Protein AF-A0AAV7PP39-F1 (afdb_monomer_lite)

Sequence (240 aa):
MQAVKRDLSQDMTVVHRELEEVGERVATLEEHENARDEEIEQLQQEIICLKDKQIKIQVHTEDRENRSRQNNIPIWGAPTVTEEEDILAYVRTYARIDLFVGTKEIQQTLGDIDIGPCALSEHATVSITLNVPLRAEGPRPWRMRTRLLIRPEVVAQITKAIAICLEFNDPADTPISLSWDTLKAVIRRELKVIAVSDNKIRHEKRAQLQVAELERIHERMWAREFGDNSVHPISGARPG

Radius of gyration: 43.62 Å; chains: 1; bounding box: 103×80×131 Å

Foldseek 3Di:
DVVVVVVVVVVVVVVVVVVVVVVVVVVVVVVVVVVVVVVVVVVVVVVVVVVVVVVVVVVVVVVVVVVVVVPDDDPPPQDPDDDDVVVVVSCVVPVQPADDDDDPVQVVQWDDWDWADDDPDSGTDIDTHGNDPPPPDDPPPDDQPCVLVVDVVLVVVLVVQLVVLCVVPDDPPDDPVVSVVSNVVSSVVSSVVVVVVVVVVVVVVVVVVVVVVVVVVVVVVCCVPPVPPDDDPPPDDDDD

Structure (mmCIF, N/CA/C/O backbone):
data_AF-A0AAV7PP39-F1
#
_entry.id   AF-A0AAV7PP39-F1
#
loop_
_atom_site.group_PDB
_atom_site.id
_atom_site.type_symbol
_atom_site.label_atom_id
_atom_site.label_alt_id
_atom_site.label_comp_id
_atom_site.label_asym_id
_atom_site.label_entity_id
_atom_site.label_seq_id
_atom_site.pdbx_PDB_ins_code
_atom_site.Cartn_x
_atom_site.Cartn_y
_atom_site.Cartn_z
_atom_site.occupancy
_atom_site.B_iso_or_equiv
_atom_site.auth_seq_id
_atom_site.auth_comp_id
_atom_site.auth_asym_id
_atom_site.auth_atom_id
_atom_site.pdbx_PDB_model_num
ATOM 1 N N . MET A 1 1 ? -71.349 -2.125 86.619 1.00 56.72 1 MET A N 1
ATOM 2 C CA . MET A 1 1 ? -70.455 -3.169 86.062 1.00 56.72 1 MET A CA 1
ATOM 3 C C . MET A 1 1 ? -70.875 -3.655 84.667 1.00 56.72 1 MET A C 1
ATOM 5 O O . MET A 1 1 ? -69.997 -3.873 83.849 1.00 56.72 1 MET A O 1
ATOM 9 N N . GLN A 1 2 ? -72.175 -3.788 84.352 1.00 61.31 2 GLN A N 1
ATOM 10 C CA . GLN A 1 2 ? -72.632 -4.202 83.008 1.00 61.31 2 GLN A CA 1
ATOM 11 C C . GLN A 1 2 ? -72.433 -3.151 81.897 1.00 61.31 2 GLN A C 1
ATOM 13 O O . GLN A 1 2 ? -72.153 -3.541 80.771 1.00 61.31 2 GLN A O 1
ATOM 18 N N . ALA A 1 3 ? -72.545 -1.851 82.197 1.00 64.62 3 ALA A N 1
ATOM 19 C CA . ALA A 1 3 ? -72.338 -0.780 81.209 1.00 64.62 3 ALA A CA 1
ATOM 20 C C . ALA A 1 3 ? -70.884 -0.736 80.700 1.00 64.62 3 ALA A C 1
ATOM 22 O O . ALA A 1 3 ? -70.651 -0.878 79.510 1.00 64.62 3 ALA A O 1
ATOM 23 N N . VAL A 1 4 ? -69.917 -0.733 81.624 1.00 70.06 4 VAL A N 1
ATOM 24 C CA . VAL A 1 4 ? -68.470 -0.772 81.326 1.00 70.06 4 VAL A CA 1
ATOM 25 C C . VAL A 1 4 ? -68.080 -1.976 80.457 1.00 70.06 4 VAL A C 1
ATOM 27 O O . VAL A 1 4 ? -67.192 -1.887 79.622 1.00 70.06 4 VAL A O 1
ATOM 30 N N . LYS A 1 5 ? -68.759 -3.117 80.632 1.00 70.81 5 LYS A N 1
ATOM 31 C CA . LYS A 1 5 ? -68.494 -4.337 79.858 1.00 70.81 5 LYS A CA 1
ATOM 32 C C . LYS A 1 5 ? -69.030 -4.259 78.422 1.00 70.81 5 LYS A C 1
ATOM 34 O O . LYS A 1 5 ? -68.482 -4.920 77.548 1.00 70.81 5 LYS A O 1
ATOM 39 N N . ARG A 1 6 ? -70.100 -3.487 78.191 1.00 73.81 6 ARG A N 1
ATOM 40 C CA . ARG A 1 6 ? -70.614 -3.210 76.841 1.00 73.81 6 ARG A CA 1
ATOM 41 C C . ARG A 1 6 ? -69.734 -2.198 76.124 1.00 73.81 6 ARG A C 1
ATOM 43 O O . ARG A 1 6 ? -69.376 -2.481 74.991 1.00 73.81 6 ARG A O 1
ATOM 50 N N . ASP A 1 7 ? -69.322 -1.130 76.805 1.00 78.12 7 ASP A N 1
ATOM 51 C CA . ASP A 1 7 ? -68.405 -0.131 76.239 1.00 78.12 7 ASP A CA 1
ATOM 52 C C . ASP A 1 7 ? -67.083 -0.783 75.817 1.00 78.12 7 ASP A C 1
ATOM 54 O O . ASP A 1 7 ? -66.702 -0.681 74.658 1.00 78.12 7 ASP A O 1
ATOM 58 N N . LEU A 1 8 ? -66.469 -1.606 76.682 1.00 80.38 8 LEU A N 1
ATOM 59 C CA . LEU A 1 8 ? -65.259 -2.355 76.310 1.00 80.38 8 LEU A CA 1
ATOM 60 C C . LEU A 1 8 ? -65.469 -3.280 75.103 1.00 80.38 8 LEU A C 1
ATOM 62 O O . LEU A 1 8 ? -64.568 -3.450 74.290 1.00 80.38 8 LEU A O 1
ATOM 66 N N . SER A 1 9 ? -66.634 -3.925 75.000 1.00 83.81 9 SER A N 1
ATOM 67 C CA . SER A 1 9 ? -66.929 -4.815 73.874 1.00 83.81 9 SER A CA 1
ATOM 68 C C . SER A 1 9 ? -67.105 -4.033 72.575 1.00 83.81 9 SER A C 1
ATOM 70 O O . SER A 1 9 ? -66.754 -4.542 71.515 1.00 83.81 9 SER A O 1
ATOM 72 N N . GLN A 1 10 ? -67.658 -2.825 72.656 1.00 84.62 10 GLN A N 1
ATOM 73 C CA . GLN A 1 10 ? -67.881 -1.947 71.519 1.00 84.62 10 GLN A CA 1
ATOM 74 C C . GLN A 1 10 ? -66.550 -1.349 71.043 1.00 84.62 10 GLN A C 1
ATOM 76 O O . GLN A 1 10 ? -66.230 -1.440 69.858 1.00 84.62 10 GLN A O 1
ATOM 81 N N . ASP A 1 11 ? -65.714 -0.885 71.971 1.00 86.31 11 ASP A N 1
ATOM 82 C CA . ASP A 1 11 ? -64.357 -0.413 71.687 1.00 86.31 11 ASP A CA 1
ATOM 83 C C . ASP A 1 11 ? -63.502 -1.521 71.058 1.00 86.31 11 ASP A C 1
ATOM 85 O O . ASP A 1 11 ? -62.819 -1.298 70.062 1.00 86.31 11 ASP A O 1
ATOM 89 N N . MET A 1 12 ? -63.604 -2.757 71.558 1.00 86.06 12 MET A N 1
ATOM 90 C CA . MET A 1 12 ? -62.855 -3.893 71.014 1.00 86.06 12 MET A CA 1
ATOM 91 C C . MET A 1 12 ? -63.287 -4.255 69.583 1.00 86.06 12 MET A C 1
ATOM 93 O O . MET A 1 12 ? -62.445 -4.629 68.770 1.00 86.06 12 MET A O 1
ATOM 97 N N . THR A 1 13 ? -64.569 -4.090 69.229 1.00 86.94 13 THR A N 1
ATOM 98 C CA . THR A 1 13 ? -65.025 -4.257 67.834 1.00 86.94 13 THR A CA 1
ATOM 99 C C . THR A 1 13 ? -64.547 -3.141 66.909 1.00 86.94 13 THR A C 1
ATOM 101 O O . THR A 1 13 ? -64.232 -3.406 65.750 1.00 86.94 13 THR A O 1
ATOM 104 N N . VAL A 1 14 ? -64.453 -1.906 67.411 1.00 89.88 14 VAL A N 1
ATOM 105 C CA . VAL A 1 14 ? -63.919 -0.772 66.645 1.00 89.88 14 VAL A CA 1
ATOM 106 C C . VAL A 1 14 ? -62.437 -0.985 66.359 1.00 89.88 14 VAL A C 1
ATOM 108 O O . VAL A 1 14 ? -62.035 -0.891 65.202 1.00 89.88 14 VAL A O 1
ATOM 111 N N . VAL A 1 15 ? -61.664 -1.372 67.378 1.00 88.94 15 VAL A N 1
ATOM 112 C CA . VAL A 1 15 ? -60.235 -1.681 67.240 1.00 88.94 15 VAL A CA 1
ATOM 113 C C . VAL A 1 15 ? -60.010 -2.822 66.252 1.00 88.94 15 VAL A C 1
ATOM 115 O O . VAL A 1 15 ? -59.120 -2.721 65.419 1.00 88.94 15 VAL A O 1
ATOM 118 N N . HIS A 1 16 ? -60.819 -3.886 66.290 1.00 88.88 16 HIS A N 1
ATOM 119 C CA . HIS A 1 16 ? -60.687 -4.991 65.335 1.00 88.88 16 HIS A CA 1
ATOM 120 C C . HIS A 1 16 ? -60.889 -4.553 63.884 1.00 88.88 16 HIS A C 1
ATOM 122 O O . HIS A 1 16 ? -60.103 -4.936 63.025 1.00 88.88 16 HIS A O 1
ATOM 128 N N . ARG A 1 17 ? -61.906 -3.726 63.627 1.00 90.31 17 ARG A N 1
ATOM 129 C CA . ARG A 1 17 ? -62.181 -3.191 62.291 1.00 90.31 17 ARG A CA 1
ATOM 130 C C . ARG A 1 17 ? -61.057 -2.275 61.803 1.00 90.31 17 ARG A C 1
ATOM 132 O O . ARG A 1 17 ? -60.660 -2.364 60.650 1.00 90.31 17 ARG A O 1
ATOM 139 N N . GLU A 1 18 ? -60.535 -1.413 62.674 1.00 92.81 18 GLU A N 1
ATOM 140 C CA . GLU A 1 18 ? -59.384 -0.565 62.339 1.00 92.81 18 GLU A CA 1
ATOM 141 C C . GLU A 1 18 ? -58.125 -1.400 62.075 1.00 92.81 18 GLU A C 1
ATOM 143 O O . GLU A 1 18 ? -57.359 -1.082 61.171 1.00 92.81 18 GLU A O 1
ATOM 148 N N . LEU A 1 19 ? -57.924 -2.497 62.814 1.00 92.69 19 LEU A N 1
ATOM 149 C CA . LEU A 1 19 ? -56.814 -3.422 62.579 1.00 92.69 19 LEU A CA 1
ATOM 150 C C . LEU A 1 19 ? -56.921 -4.114 61.215 1.00 92.69 19 LEU A C 1
ATOM 152 O O . LEU A 1 19 ? -55.907 -4.312 60.553 1.00 92.69 19 LEU A O 1
ATOM 156 N N . GLU A 1 20 ? -58.136 -4.483 60.811 1.00 92.06 20 GLU A N 1
ATOM 157 C CA . GLU A 1 20 ? -58.423 -5.119 59.523 1.00 92.06 20 GLU A CA 1
ATOM 158 C C . GLU A 1 20 ? -58.176 -4.144 58.361 1.00 92.06 20 GLU A C 1
ATOM 160 O O . GLU A 1 20 ? -57.452 -4.475 57.426 1.00 92.06 20 GLU A O 1
ATOM 165 N N . GLU A 1 21 ? -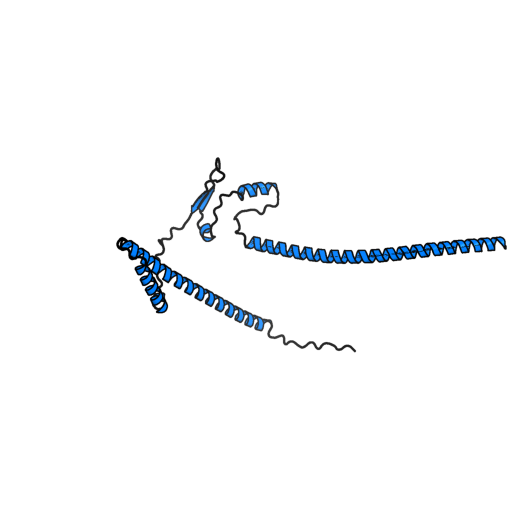58.641 -2.896 58.482 1.00 94.19 21 GLU A N 1
ATOM 166 C CA . GLU A 1 21 ? -58.389 -1.833 57.498 1.00 94.19 21 GLU A CA 1
ATOM 167 C C . GLU A 1 21 ? -56.894 -1.481 57.389 1.00 94.19 21 GLU A C 1
ATOM 169 O O . GLU A 1 21 ? -56.359 -1.276 56.296 1.00 94.19 21 GLU A O 1
ATOM 174 N N . VAL A 1 22 ? -56.182 -1.432 58.520 1.00 94.06 22 VAL A N 1
ATOM 175 C CA . VAL A 1 22 ? -54.723 -1.257 58.527 1.00 94.06 22 VAL A CA 1
ATOM 176 C C . VAL A 1 22 ? -54.033 -2.462 57.883 1.00 94.06 22 VAL A C 1
ATOM 178 O O . VAL A 1 22 ? -53.088 -2.263 57.124 1.00 94.06 22 VAL A O 1
ATOM 181 N N . GLY A 1 23 ? -54.517 -3.682 58.123 1.00 92.56 23 GLY A N 1
ATOM 182 C CA . GLY A 1 23 ? -53.998 -4.904 57.509 1.00 92.56 23 GLY A CA 1
ATOM 183 C C . GLY A 1 23 ? -54.122 -4.902 55.985 1.00 92.56 23 GLY A C 1
ATOM 184 O O . GLY A 1 23 ? -53.142 -5.171 55.294 1.00 92.56 23 GLY A O 1
ATOM 185 N N . GLU A 1 24 ? -55.283 -4.519 55.450 1.00 93.75 24 GLU A N 1
ATOM 186 C CA . GLU A 1 24 ? -55.494 -4.392 54.002 1.00 93.75 24 GLU A CA 1
ATOM 187 C C . GLU A 1 24 ? -54.582 -3.323 53.384 1.00 93.75 24 GLU A C 1
ATOM 189 O O . GLU A 1 24 ? -53.955 -3.549 52.349 1.00 93.75 24 GLU A O 1
ATOM 194 N N . ARG A 1 25 ? -54.435 -2.169 54.046 1.00 93.75 25 ARG A N 1
ATOM 195 C CA . ARG A 1 25 ? -53.526 -1.108 53.586 1.00 93.75 25 ARG A CA 1
ATOM 196 C C . ARG A 1 25 ? -52.071 -1.564 53.575 1.00 93.75 25 ARG A C 1
ATOM 198 O O . ARG A 1 25 ? -51.364 -1.255 52.621 1.00 93.75 25 ARG A O 1
ATOM 205 N N . VAL A 1 26 ? -51.628 -2.291 54.600 1.00 94.94 26 VAL A N 1
ATOM 206 C CA . VAL A 1 26 ? -50.271 -2.854 54.651 1.00 94.94 26 VAL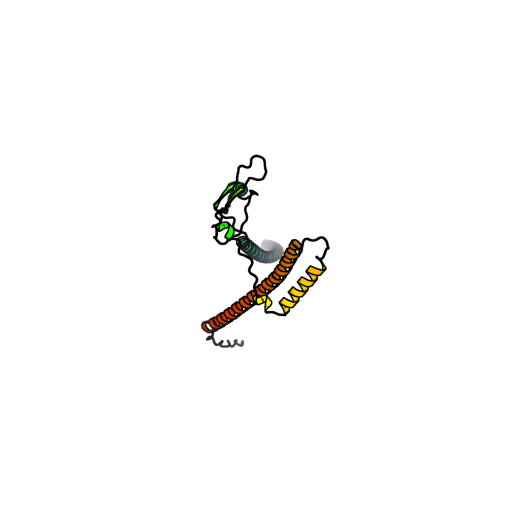 A CA 1
ATOM 207 C C . VAL A 1 26 ? -50.060 -3.841 53.504 1.00 94.94 26 VAL A C 1
ATOM 209 O O . VAL A 1 26 ? -49.079 -3.692 52.786 1.00 94.94 26 VAL A O 1
ATOM 212 N N . ALA A 1 27 ? -51.011 -4.741 53.239 1.00 93.00 27 ALA A N 1
ATOM 213 C CA . ALA A 1 27 ? -50.907 -5.690 52.128 1.00 93.00 27 ALA A CA 1
ATOM 214 C C . ALA A 1 27 ? -50.756 -4.987 50.763 1.00 93.00 27 ALA A C 1
ATOM 216 O O . ALA A 1 27 ? -49.883 -5.337 49.973 1.00 93.00 27 ALA A O 1
ATOM 217 N N . THR A 1 28 ? -51.541 -3.934 50.503 1.00 94.56 28 THR A N 1
ATOM 218 C CA . THR A 1 28 ? -51.405 -3.160 49.251 1.00 94.56 28 THR A CA 1
ATOM 219 C C . THR A 1 28 ? -50.074 -2.409 49.143 1.00 94.56 28 THR A C 1
ATOM 221 O O . THR A 1 28 ? -49.554 -2.223 48.043 1.00 94.56 28 THR A O 1
ATOM 224 N N . LEU A 1 29 ? -49.513 -1.962 50.273 1.00 92.62 29 LEU A N 1
ATOM 225 C CA . LEU A 1 29 ? -48.215 -1.291 50.305 1.00 92.62 29 LEU A CA 1
ATOM 226 C C . LEU A 1 29 ? -47.072 -2.280 50.062 1.00 92.62 29 LEU A C 1
ATOM 228 O O . LEU A 1 29 ? -46.162 -1.944 49.312 1.00 92.62 29 LEU A O 1
ATOM 232 N N . GLU A 1 30 ? -47.152 -3.486 50.624 1.00 94.31 30 GLU A N 1
ATOM 233 C CA . GLU A 1 30 ? -46.181 -4.564 50.398 1.00 94.31 30 GLU A CA 1
ATOM 234 C C . GLU A 1 30 ? -46.158 -5.007 48.925 1.00 94.31 30 GLU A C 1
ATOM 236 O O . GLU A 1 30 ? -45.087 -5.189 48.348 1.00 94.31 30 GLU A O 1
ATOM 241 N N . GLU A 1 31 ? -47.319 -5.113 48.269 1.00 94.25 31 GLU A N 1
ATOM 242 C CA . GLU A 1 31 ? -47.388 -5.391 46.825 1.00 94.25 31 GLU A CA 1
ATOM 243 C C . GLU A 1 31 ? -46.731 -4.280 45.991 1.00 94.25 31 GLU A C 1
ATOM 245 O O . GLU A 1 31 ? -45.995 -4.558 45.042 1.00 94.25 31 GLU A O 1
ATOM 250 N N . HIS A 1 32 ? -46.961 -3.015 46.355 1.00 95.12 32 HIS A N 1
ATOM 251 C CA . HIS A 1 32 ? -46.346 -1.882 45.670 1.00 95.12 32 HIS A CA 1
ATOM 252 C C . HIS A 1 32 ? -44.831 -1.802 45.934 1.00 95.12 32 HIS A C 1
ATOM 254 O O . HIS A 1 32 ? -44.085 -1.361 45.059 1.00 95.12 32 HIS A O 1
ATOM 260 N N . GLU A 1 33 ? -44.360 -2.185 47.119 1.00 95.50 33 GLU A N 1
ATOM 261 C CA . GLU A 1 33 ? -42.932 -2.245 47.445 1.00 95.50 33 GLU A CA 1
ATOM 262 C C . GLU A 1 33 ? -42.235 -3.323 46.608 1.00 95.50 33 GLU A C 1
ATOM 264 O O . GLU A 1 33 ? -41.294 -3.004 45.884 1.00 95.50 33 GLU A O 1
ATOM 269 N N . ASN A 1 34 ? -42.796 -4.536 46.558 1.00 94.38 34 ASN A N 1
ATOM 270 C CA . ASN A 1 34 ? -42.278 -5.624 45.724 1.00 94.38 34 ASN A CA 1
ATOM 271 C C . ASN A 1 34 ? -42.213 -5.244 44.234 1.00 94.38 34 ASN A C 1
ATOM 273 O O . ASN A 1 34 ? -41.204 -5.484 43.575 1.00 94.38 34 ASN A O 1
ATOM 277 N N . ALA A 1 35 ? -43.254 -4.596 43.698 1.00 94.94 35 ALA A N 1
ATOM 278 C CA . ALA A 1 35 ? -43.257 -4.153 42.303 1.00 94.94 35 ALA A CA 1
ATOM 279 C C . ALA A 1 35 ? -42.163 -3.107 42.011 1.00 94.94 35 ALA A C 1
ATOM 281 O O . ALA A 1 35 ? -41.581 -3.095 40.925 1.00 94.94 35 ALA A O 1
ATOM 282 N N . ARG A 1 36 ? -41.865 -2.225 42.976 1.00 95.25 36 ARG A N 1
ATOM 283 C CA . ARG A 1 36 ? -40.772 -1.250 42.847 1.00 95.25 36 ARG A CA 1
ATOM 284 C C . ARG A 1 36 ? -39.405 -1.909 42.934 1.00 95.25 36 ARG A C 1
ATOM 286 O O . ARG A 1 36 ? -38.510 -1.491 42.205 1.00 95.25 36 ARG A O 1
ATOM 293 N N . ASP A 1 37 ? -39.245 -2.915 43.784 1.00 95.69 37 ASP A N 1
ATOM 294 C CA . ASP A 1 37 ? -37.993 -3.662 43.896 1.00 95.69 37 ASP A CA 1
ATOM 295 C C . ASP A 1 37 ? -37.677 -4.414 42.594 1.00 95.69 37 ASP A C 1
ATOM 297 O O . ASP A 1 37 ? -36.551 -4.334 42.099 1.00 95.69 37 ASP A O 1
ATOM 301 N N . GLU A 1 38 ? -38.682 -5.025 41.957 1.00 96.12 38 GLU A N 1
ATOM 302 C CA . GLU A 1 38 ? -38.533 -5.640 40.630 1.00 96.12 38 GLU A CA 1
ATOM 303 C C . GLU A 1 38 ? -38.119 -4.618 39.552 1.00 96.12 38 GLU A C 1
ATOM 305 O O . GLU A 1 38 ? -37.248 -4.895 38.721 1.00 96.12 38 GLU A O 1
ATOM 310 N N . GLU A 1 39 ? -38.703 -3.415 39.565 1.00 97.06 39 GLU A N 1
ATOM 311 C CA . GLU A 1 39 ? -38.345 -2.338 38.632 1.00 97.06 39 GLU A CA 1
ATOM 312 C C . GLU A 1 39 ? -36.907 -1.838 38.866 1.00 97.06 39 GLU A C 1
ATOM 314 O O . GLU A 1 39 ? -36.148 -1.615 37.916 1.00 97.06 39 GLU A O 1
ATOM 319 N N . ILE A 1 40 ? -36.493 -1.716 40.131 1.00 96.25 40 ILE A N 1
ATOM 320 C CA . ILE A 1 40 ? -35.125 -1.342 40.506 1.00 96.25 40 ILE A CA 1
ATOM 321 C C . ILE A 1 40 ? -34.125 -2.389 40.003 1.00 96.25 40 ILE A C 1
ATOM 323 O O . ILE A 1 40 ? -33.090 -2.011 39.444 1.00 96.25 40 ILE A O 1
ATOM 327 N N . GLU A 1 41 ? -34.415 -3.683 40.148 1.00 95.94 41 GLU A N 1
ATOM 328 C CA . GLU A 1 41 ? -33.542 -4.752 39.649 1.00 95.94 41 GLU A CA 1
ATOM 329 C C . GLU A 1 41 ? -33.382 -4.706 38.123 1.00 95.94 41 GLU A C 1
ATOM 331 O O . GLU A 1 41 ? -32.262 -4.821 37.610 1.00 95.94 41 GLU A O 1
ATOM 336 N N . GLN A 1 42 ? -34.468 -4.469 37.382 1.00 96.44 42 GLN A N 1
ATOM 337 C CA . GLN A 1 42 ? -34.417 -4.332 35.921 1.00 96.44 42 GLN A CA 1
ATOM 338 C C . GLN A 1 42 ? -33.549 -3.142 35.491 1.00 96.44 42 GLN A C 1
ATOM 340 O O . GLN A 1 42 ? -32.669 -3.285 34.635 1.00 96.44 42 GLN A O 1
ATOM 345 N N . LEU A 1 43 ? -33.731 -1.982 36.128 1.00 96.12 43 LEU A N 1
ATOM 346 C CA . LEU A 1 43 ? -32.931 -0.787 35.849 1.00 96.12 43 LEU A CA 1
ATOM 347 C C . LEU A 1 43 ? -31.446 -1.001 36.175 1.00 96.12 43 LEU A C 1
ATOM 349 O O . LEU A 1 43 ? -30.570 -0.551 35.432 1.00 96.12 43 LEU A O 1
ATOM 353 N N . GLN A 1 44 ? -31.133 -1.721 37.254 1.00 95.81 44 GLN A N 1
ATOM 354 C CA . GLN A 1 44 ? -29.752 -2.059 37.601 1.00 95.81 44 GLN A CA 1
ATOM 355 C C . GLN A 1 44 ? -29.090 -2.941 36.534 1.00 95.81 44 GLN A C 1
ATOM 357 O O . GLN A 1 44 ? -27.943 -2.683 36.152 1.00 95.81 44 GLN A O 1
ATOM 362 N N . GLN A 1 45 ? -29.805 -3.939 36.008 1.00 96.00 45 GLN A N 1
ATOM 363 C CA . GLN A 1 45 ? -29.304 -4.784 34.921 1.00 96.00 45 GLN A CA 1
ATOM 364 C C . GLN A 1 45 ? -29.049 -3.978 33.640 1.00 96.00 45 GLN A C 1
ATOM 366 O O . GLN A 1 45 ? -28.020 -4.164 32.978 1.00 96.00 45 GLN A O 1
ATOM 371 N N . GLU A 1 46 ? -29.935 -3.039 33.306 1.00 97.31 46 GLU A N 1
ATOM 372 C CA . GLU A 1 46 ? -29.761 -2.175 32.139 1.00 97.31 46 GLU A CA 1
ATOM 373 C C . GLU A 1 46 ? -28.540 -1.254 32.284 1.00 97.31 46 GLU A C 1
ATOM 375 O O . GLU A 1 46 ? -27.727 -1.151 31.360 1.00 97.31 46 GLU A O 1
ATOM 380 N N . ILE A 1 47 ? -28.340 -0.656 33.464 1.00 97.00 47 ILE A N 1
ATOM 381 C CA . ILE A 1 47 ? -27.163 0.174 33.763 1.00 97.00 47 ILE A CA 1
ATOM 382 C C . ILE A 1 47 ? -25.865 -0.620 33.579 1.00 97.00 47 ILE A C 1
ATOM 384 O O . ILE A 1 47 ? -24.903 -0.094 33.013 1.00 97.00 47 ILE A O 1
ATOM 388 N N . ILE A 1 48 ? -25.816 -1.877 34.030 1.00 96.94 48 ILE A N 1
ATOM 389 C CA . ILE A 1 48 ? -24.638 -2.742 33.853 1.00 96.94 48 ILE A CA 1
ATOM 390 C C . ILE A 1 48 ? -24.373 -2.977 32.359 1.00 96.94 48 ILE A C 1
ATOM 392 O O . ILE A 1 48 ? -23.256 -2.763 31.885 1.00 96.94 48 ILE A O 1
ATOM 396 N N . CYS A 1 49 ? -25.409 -3.324 31.591 1.00 95.81 49 CYS A N 1
ATOM 397 C CA . CYS A 1 49 ? -25.301 -3.537 30.147 1.00 95.81 49 CYS A CA 1
ATOM 398 C C . CYS A 1 49 ? -24.826 -2.276 29.398 1.00 95.81 49 CYS A C 1
ATOM 400 O O . CYS A 1 49 ? -24.003 -2.354 28.478 1.00 95.81 49 CYS A O 1
ATOM 402 N N . LEU A 1 50 ? -25.315 -1.098 29.791 1.00 96.12 50 LEU A N 1
ATOM 403 C CA . LEU A 1 50 ? -24.905 0.179 29.206 1.00 96.12 50 LEU A CA 1
ATOM 404 C C . LEU A 1 50 ? -23.450 0.528 29.540 1.00 96.12 50 LEU A C 1
ATOM 406 O O . LEU A 1 50 ? -22.718 0.960 28.647 1.00 96.12 50 LEU A O 1
ATOM 410 N N . LYS A 1 51 ? -22.998 0.277 30.774 1.00 97.06 51 LYS A N 1
ATOM 411 C CA . LYS A 1 51 ? -21.593 0.468 31.170 1.00 97.06 51 LYS A CA 1
ATOM 412 C C . LYS A 1 51 ? -20.646 -0.409 30.353 1.00 97.06 51 LYS A C 1
ATOM 414 O O . LYS A 1 51 ? -19.638 0.087 29.853 1.00 97.06 51 LYS A O 1
ATOM 419 N N . ASP A 1 52 ? -21.000 -1.670 30.125 1.00 96.50 52 ASP A N 1
ATOM 420 C CA . ASP A 1 52 ? -20.200 -2.572 29.289 1.00 96.50 52 ASP A CA 1
ATOM 421 C C . ASP A 1 52 ? -20.102 -2.091 27.836 1.00 96.50 52 ASP A C 1
ATOM 423 O O . ASP A 1 52 ? -19.038 -2.155 27.211 1.00 96.50 52 ASP A O 1
ATOM 427 N N . LYS A 1 53 ? -21.206 -1.579 27.276 1.00 96.31 53 LYS A N 1
ATOM 428 C CA . LYS A 1 53 ? -21.205 -0.975 25.934 1.00 96.31 53 LYS A CA 1
ATOM 429 C C . LYS A 1 53 ? -20.314 0.265 25.883 1.00 96.31 53 LYS A C 1
ATOM 431 O O . LYS A 1 53 ? -19.556 0.413 24.925 1.00 96.31 53 LYS A O 1
ATOM 436 N N . GLN A 1 54 ? -20.367 1.116 26.905 1.00 95.69 54 GLN A N 1
ATOM 437 C CA . GLN A 1 54 ? -19.528 2.308 26.999 1.00 95.69 54 GLN A CA 1
ATOM 438 C C . GLN A 1 54 ? -18.039 1.944 27.010 1.00 95.69 54 GLN A C 1
ATOM 440 O O . GLN A 1 54 ? -17.277 2.497 26.219 1.00 95.69 54 GLN A O 1
ATOM 445 N N . ILE A 1 55 ? -17.637 0.964 27.825 1.00 95.50 55 ILE A N 1
ATOM 446 C CA . ILE A 1 55 ? -16.245 0.493 27.889 1.00 95.50 55 ILE A CA 1
ATOM 447 C C . ILE A 1 55 ? -15.784 -0.021 26.520 1.00 95.50 55 ILE A C 1
ATOM 449 O O . ILE A 1 55 ? -14.710 0.347 26.047 1.00 95.50 55 ILE A O 1
ATOM 453 N N . LYS A 1 56 ? -16.608 -0.827 25.837 1.00 93.69 56 LYS A N 1
ATOM 454 C CA . LYS A 1 56 ? -16.281 -1.342 24.494 1.00 93.69 56 LYS A CA 1
ATOM 455 C C . LYS A 1 56 ? -16.074 -0.223 23.478 1.00 93.69 56 LYS A C 1
ATOM 457 O O . LYS A 1 56 ? -15.129 -0.284 22.693 1.00 93.69 56 LYS A O 1
ATOM 462 N N . ILE A 1 57 ? -16.947 0.784 23.487 1.00 93.44 57 ILE A N 1
ATOM 463 C CA . ILE A 1 57 ? -16.818 1.950 22.606 1.00 93.44 57 ILE A CA 1
ATOM 464 C C . ILE A 1 57 ? -15.521 2.695 22.918 1.00 93.44 57 ILE A C 1
ATOM 466 O O . ILE A 1 57 ? -14.779 3.010 21.993 1.00 93.44 57 ILE A O 1
ATOM 470 N N . GLN A 1 58 ? -15.218 2.906 24.198 1.00 93.19 58 GLN A N 1
ATOM 471 C CA . GLN A 1 58 ? -14.046 3.656 24.638 1.00 93.19 58 GLN A CA 1
ATOM 472 C C . GLN A 1 58 ? -12.730 2.984 24.221 1.00 93.19 58 GLN A C 1
ATOM 474 O O . GLN A 1 58 ? -11.860 3.631 23.636 1.00 93.19 58 GLN A O 1
ATOM 479 N N . VAL A 1 59 ? -12.625 1.665 24.406 1.00 92.56 59 VAL A N 1
ATOM 480 C CA . VAL A 1 59 ? -11.478 0.877 23.923 1.00 92.56 59 VAL A CA 1
ATOM 481 C C . VAL A 1 59 ? -11.360 0.966 22.401 1.00 92.56 59 VAL A C 1
ATOM 483 O O . VAL A 1 59 ? -10.268 1.145 21.865 1.00 92.56 59 VAL A O 1
ATOM 486 N N . HIS A 1 60 ? -12.483 0.879 21.681 1.00 90.31 60 HIS A N 1
ATOM 487 C CA . HIS A 1 60 ? -12.470 0.971 20.225 1.00 90.31 60 HIS A CA 1
ATOM 488 C C . HIS A 1 60 ? -12.037 2.359 19.727 1.00 90.31 60 HIS A C 1
ATOM 490 O O . HIS A 1 60 ? -11.322 2.454 18.728 1.00 90.31 60 HIS A O 1
ATOM 496 N N . THR A 1 61 ? -12.443 3.435 20.407 1.00 82.56 61 THR A N 1
ATOM 497 C CA . THR A 1 61 ? -12.017 4.798 20.068 1.00 82.56 61 THR A CA 1
ATOM 498 C C . THR A 1 61 ? -10.533 5.013 20.327 1.00 82.56 61 THR A C 1
ATOM 500 O O . THR A 1 61 ? -9.851 5.541 19.453 1.00 82.56 61 THR A O 1
ATOM 503 N N . GLU A 1 62 ? -10.016 4.536 21.459 1.00 83.12 62 GLU A N 1
ATOM 504 C CA . GLU A 1 62 ? -8.603 4.674 21.821 1.00 83.12 62 GLU A CA 1
ATOM 505 C C . GLU A 1 62 ? -7.698 3.896 20.857 1.00 83.12 62 GLU A C 1
ATOM 507 O O . GLU A 1 62 ? -6.685 4.403 20.378 1.00 83.12 62 GLU A O 1
ATOM 512 N N . ASP A 1 63 ? -8.105 2.686 20.474 1.00 84.62 63 ASP A N 1
ATOM 513 C CA . ASP A 1 63 ? -7.384 1.888 19.487 1.00 84.62 63 ASP A CA 1
ATOM 514 C C . ASP A 1 63 ? -7.418 2.521 18.080 1.00 84.62 63 ASP A C 1
ATOM 516 O O . ASP A 1 63 ? -6.411 2.532 17.365 1.00 84.62 63 ASP A O 1
ATOM 5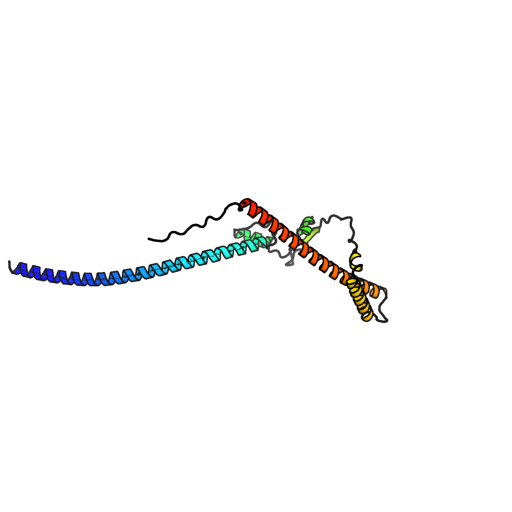20 N N . ARG A 1 64 ? -8.545 3.124 17.667 1.00 69.50 64 ARG A N 1
ATOM 521 C CA . ARG A 1 64 ? -8.604 3.905 16.415 1.00 69.50 64 ARG A CA 1
ATOM 522 C C . ARG A 1 64 ? -7.704 5.132 16.469 1.00 69.50 64 ARG A C 1
ATOM 524 O O . ARG A 1 64 ? -7.047 5.436 15.473 1.00 69.50 64 ARG A O 1
ATOM 531 N N . GLU A 1 65 ? -7.657 5.821 17.601 1.00 72.62 65 GLU A N 1
ATOM 532 C CA . GLU A 1 65 ? -6.805 6.989 17.791 1.00 72.62 65 GLU A CA 1
ATOM 533 C C . GLU A 1 65 ? -5.321 6.606 17.769 1.00 72.62 65 GLU A C 1
ATOM 535 O O . GLU A 1 65 ? -4.539 7.239 17.065 1.00 72.62 65 GLU A O 1
ATOM 540 N N . ASN A 1 66 ? -4.935 5.513 18.429 1.00 73.06 66 ASN A N 1
ATOM 541 C CA . ASN A 1 66 ? -3.569 4.991 18.402 1.00 73.06 66 ASN A CA 1
ATOM 542 C C . ASN A 1 66 ? -3.137 4.582 16.989 1.00 73.06 66 ASN A C 1
ATOM 544 O O . ASN A 1 66 ? -2.040 4.936 16.551 1.00 73.06 66 ASN A O 1
ATOM 548 N N . ARG A 1 67 ? -4.014 3.912 16.231 1.00 70.69 67 ARG A N 1
ATOM 549 C CA . ARG A 1 67 ? -3.763 3.594 14.816 1.00 70.69 67 ARG A CA 1
ATOM 550 C C . ARG A 1 67 ? -3.659 4.851 13.951 1.00 70.69 67 ARG A C 1
ATOM 552 O O . ARG A 1 67 ? -2.822 4.897 13.054 1.00 70.69 67 ARG A O 1
ATOM 559 N N . SER A 1 68 ? -4.453 5.882 14.241 1.00 66.38 68 SER A N 1
ATOM 560 C CA . SER A 1 68 ? -4.358 7.194 13.589 1.00 66.38 68 SER A CA 1
ATOM 561 C C . SER A 1 68 ? -3.024 7.886 13.898 1.00 66.38 68 SER A C 1
ATOM 563 O O . SER A 1 68 ? -2.329 8.311 12.982 1.00 66.38 68 SER A O 1
ATOM 565 N N . ARG A 1 69 ? -2.590 7.905 15.166 1.00 67.31 69 ARG A N 1
ATOM 566 C CA . ARG A 1 69 ? -1.295 8.462 15.600 1.00 67.31 69 ARG A CA 1
ATOM 567 C C . ARG A 1 69 ? -0.104 7.756 14.943 1.00 67.31 69 ARG A C 1
ATOM 569 O O . ARG A 1 69 ? 0.873 8.415 14.609 1.00 67.31 69 ARG A O 1
ATOM 576 N N . GLN A 1 70 ? -0.186 6.439 14.740 1.00 60.34 70 GLN A N 1
ATOM 577 C CA . GLN A 1 70 ? 0.866 5.655 14.079 1.00 60.34 70 GLN A CA 1
ATOM 578 C C . GLN A 1 70 ? 0.881 5.813 12.551 1.00 60.34 70 GLN A C 1
ATOM 580 O O . GLN A 1 70 ? 1.952 5.748 11.948 1.00 60.34 70 GLN A O 1
ATOM 585 N N . ASN A 1 71 ? -0.283 6.017 11.925 1.00 52.56 71 ASN A N 1
ATOM 586 C CA . ASN A 1 71 ? -0.404 6.171 10.471 1.00 52.56 71 ASN A CA 1
ATOM 587 C C . ASN A 1 71 ? -0.303 7.625 9.989 1.00 52.56 71 ASN A C 1
ATOM 589 O O . ASN A 1 71 ? -0.043 7.848 8.806 1.00 52.56 71 ASN A O 1
ATOM 593 N N . ASN A 1 72 ? -0.495 8.612 10.865 1.00 53.78 72 ASN A N 1
ATOM 594 C CA . ASN A 1 72 ? -0.288 10.011 10.522 1.00 53.78 72 ASN A CA 1
ATOM 595 C C . ASN A 1 72 ? 1.206 10.294 10.360 1.00 53.78 72 ASN A C 1
ATOM 597 O O . ASN A 1 72 ? 2.026 9.960 11.215 1.00 53.78 72 ASN A O 1
ATOM 601 N N . ILE A 1 73 ? 1.558 10.946 9.252 1.00 53.75 73 ILE A N 1
ATOM 602 C CA . ILE A 1 73 ? 2.898 11.492 9.046 1.00 53.75 73 ILE A CA 1
ATOM 603 C C . ILE A 1 73 ? 3.095 12.561 10.130 1.00 53.75 73 ILE A C 1
ATOM 605 O O . ILE A 1 73 ? 2.338 13.533 10.141 1.00 53.75 73 ILE A O 1
ATOM 609 N N . PRO A 1 74 ? 4.058 12.408 11.055 1.00 51.66 74 PRO A N 1
ATOM 610 C CA . PRO A 1 74 ? 4.286 13.415 12.077 1.00 51.66 74 PRO A CA 1
ATOM 611 C C . PRO A 1 74 ? 4.712 14.718 11.395 1.00 51.66 74 PRO A C 1
ATOM 613 O O . PRO A 1 74 ? 5.765 14.774 10.755 1.00 51.66 74 PRO A O 1
ATOM 616 N N . ILE A 1 75 ? 3.889 15.761 11.520 1.00 52.22 75 ILE A N 1
ATOM 617 C CA . ILE A 1 75 ? 4.284 17.125 11.167 1.00 52.22 75 ILE A CA 1
ATOM 618 C C . ILE A 1 75 ? 5.300 17.549 12.227 1.00 52.22 75 ILE A C 1
ATOM 620 O O . ILE A 1 75 ? 4.970 17.706 13.403 1.00 52.22 75 ILE A O 1
ATOM 624 N N . TRP A 1 76 ? 6.567 17.630 11.829 1.00 42.59 76 TRP A N 1
ATOM 625 C CA . TRP A 1 76 ? 7.668 17.921 12.740 1.00 42.59 76 TRP A CA 1
ATOM 626 C C . TRP A 1 76 ? 7.467 19.286 13.418 1.00 42.59 76 TRP A C 1
ATOM 628 O O . TRP A 1 76 ? 7.218 20.285 12.748 1.00 42.59 76 TRP A O 1
ATOM 638 N N . GLY A 1 77 ? 7.571 19.314 14.751 1.00 49.59 77 GLY A N 1
ATOM 639 C CA . GLY A 1 77 ? 7.540 20.542 15.551 1.00 49.59 77 GLY A CA 1
ATOM 640 C C . GLY A 1 77 ? 6.159 21.045 15.982 1.00 49.59 77 GLY A C 1
ATOM 641 O O . GLY A 1 77 ? 6.105 22.091 16.614 1.00 49.59 77 GLY A O 1
ATOM 642 N N . ALA A 1 78 ? 5.064 20.337 15.681 1.00 47.84 78 ALA A N 1
ATOM 643 C CA . ALA A 1 78 ? 3.721 20.735 16.109 1.00 47.84 78 ALA A CA 1
ATOM 644 C C . ALA A 1 78 ? 3.462 20.381 17.587 1.00 47.84 78 ALA A C 1
ATOM 646 O O . ALA A 1 78 ? 3.397 19.189 17.907 1.00 47.84 78 ALA A O 1
ATOM 647 N N . PRO A 1 79 ? 3.312 21.362 18.502 1.00 53.03 79 PRO A N 1
ATOM 648 C CA . PRO A 1 79 ? 2.906 21.068 19.871 1.00 53.03 79 PRO A CA 1
ATOM 649 C C . PRO A 1 79 ? 1.480 20.503 19.871 1.00 53.03 79 PRO A C 1
ATOM 651 O O . PRO A 1 79 ? 0.605 20.998 19.161 1.00 53.03 79 PRO A O 1
ATOM 654 N N . THR A 1 80 ? 1.228 19.458 20.663 1.00 52.19 80 THR A N 1
ATOM 655 C CA . THR A 1 80 ? -0.140 19.039 20.999 1.00 52.19 80 THR A CA 1
ATOM 656 C C . THR A 1 80 ? -0.732 20.091 21.917 1.00 52.19 80 THR A C 1
ATOM 658 O O . THR A 1 80 ? -0.406 20.148 23.100 1.00 52.19 80 THR A O 1
ATOM 661 N N . VAL A 1 81 ? -1.548 20.954 21.333 1.00 56.28 81 VAL A N 1
ATOM 662 C CA . VAL A 1 81 ? -2.207 22.051 22.025 1.00 56.28 81 VAL A CA 1
ATOM 663 C C . VAL A 1 81 ? -3.541 21.575 22.600 1.00 56.28 81 VAL A C 1
ATOM 665 O O . VAL A 1 81 ? -4.327 20.953 21.887 1.00 56.28 81 VAL A O 1
ATOM 668 N N . THR A 1 82 ? -3.807 21.897 23.867 1.00 55.00 82 THR A N 1
ATOM 669 C CA . THR A 1 82 ? -5.079 21.610 24.560 1.00 55.00 82 THR A CA 1
ATOM 670 C C . THR A 1 82 ? -5.912 22.856 24.888 1.00 55.00 82 THR A C 1
ATOM 672 O O . THR A 1 82 ? -7.068 22.703 25.266 1.00 55.00 82 THR A O 1
ATOM 675 N N . GLU A 1 83 ? -5.368 24.066 24.721 1.00 58.34 83 GLU A N 1
ATOM 676 C CA . GLU A 1 83 ? -6.003 25.346 25.089 1.00 58.34 83 GLU A CA 1
ATOM 677 C C . GLU A 1 83 ? -6.494 26.127 23.850 1.00 58.34 83 GLU A C 1
ATOM 679 O O . GLU A 1 83 ? -5.829 26.141 22.814 1.00 58.34 83 GLU A O 1
ATOM 684 N N . GLU A 1 84 ? -7.648 26.803 23.941 1.00 57.19 84 GLU A N 1
ATOM 685 C CA . GLU A 1 84 ? -8.350 27.435 22.801 1.00 57.19 84 GLU A CA 1
ATOM 686 C C . GLU A 1 84 ? -7.563 28.552 22.085 1.00 57.19 84 GLU A C 1
ATOM 688 O O . GLU A 1 84 ? -7.606 28.654 20.856 1.00 57.19 84 GLU A O 1
ATOM 693 N N . GLU A 1 85 ? -6.816 29.383 22.816 1.00 56.59 85 GLU A N 1
ATOM 694 C CA . GLU A 1 85 ? -6.025 30.481 22.228 1.00 56.59 85 GLU A CA 1
ATOM 695 C C . GLU A 1 85 ? -4.846 29.960 21.396 1.00 56.59 85 GLU A C 1
ATOM 697 O O . GLU A 1 85 ? -4.527 30.489 20.323 1.00 56.59 85 GLU A O 1
ATOM 702 N N . ASP A 1 86 ? -4.265 28.849 21.835 1.00 59.81 86 ASP A N 1
ATOM 703 C CA . ASP A 1 86 ? -3.190 28.169 21.135 1.00 59.81 86 ASP A CA 1
ATOM 704 C C . ASP A 1 86 ? -3.712 27.422 19.894 1.00 59.81 86 ASP A C 1
ATOM 706 O O . ASP A 1 86 ? -2.950 27.217 18.949 1.00 59.81 86 ASP A O 1
ATOM 710 N N . ILE A 1 87 ? -5.009 27.073 19.819 1.00 58.12 87 ILE A N 1
ATOM 711 C CA . ILE A 1 87 ? -5.617 26.481 18.611 1.00 58.12 87 ILE A CA 1
ATOM 712 C C . ILE A 1 87 ? -5.585 27.483 17.458 1.00 58.12 87 ILE A C 1
ATOM 714 O O . ILE A 1 87 ? -5.271 27.107 16.332 1.00 58.12 87 ILE A O 1
ATOM 718 N N . LEU A 1 88 ? -5.863 28.767 17.696 1.00 59.34 88 LEU A N 1
ATOM 719 C CA . LEU A 1 88 ? -5.807 29.776 16.633 1.00 59.34 88 LEU A CA 1
ATOM 720 C C . LEU A 1 88 ? -4.373 30.011 16.147 1.00 59.34 88 LEU A C 1
ATOM 722 O O . LEU A 1 88 ? -4.153 30.162 14.943 1.00 59.34 88 LEU A O 1
ATOM 726 N N . ALA A 1 89 ? -3.393 30.008 17.052 1.00 60.81 89 ALA A N 1
ATOM 727 C CA . ALA A 1 89 ? -1.977 30.069 16.696 1.00 60.81 89 ALA A CA 1
ATOM 728 C C . ALA A 1 89 ? -1.528 28.807 15.935 1.00 60.81 89 ALA A C 1
ATOM 730 O O . ALA A 1 89 ? -0.836 28.902 14.917 1.00 60.81 89 ALA A O 1
ATOM 731 N N . TYR A 1 90 ? -1.995 27.637 16.370 1.00 62.59 90 TYR A N 1
ATOM 732 C CA . TYR A 1 90 ? -1.773 26.348 15.727 1.00 62.59 90 TYR A CA 1
ATOM 733 C C . TYR A 1 90 ? -2.370 26.319 14.318 1.00 62.59 90 TYR A C 1
ATOM 735 O O . TYR A 1 90 ? -1.659 26.052 13.358 1.00 62.59 90 TYR A O 1
ATOM 743 N N . VAL A 1 91 ? -3.641 26.684 14.147 1.00 62.09 91 VAL A N 1
ATOM 744 C CA . VAL A 1 91 ? -4.320 26.764 12.846 1.00 62.09 91 VAL A CA 1
ATOM 745 C C . VAL A 1 91 ? -3.630 27.790 11.943 1.00 62.09 91 VAL A C 1
ATOM 747 O O . VAL A 1 91 ? -3.381 27.514 10.778 1.00 62.09 91 VAL A O 1
ATOM 750 N N . ARG A 1 92 ? -3.205 28.949 12.455 1.00 61.56 92 ARG A N 1
ATOM 751 C CA . ARG A 1 92 ? -2.460 29.932 11.644 1.00 61.56 92 ARG A CA 1
ATOM 752 C C . ARG A 1 92 ? -1.087 29.447 11.180 1.00 61.56 92 ARG A C 1
ATOM 754 O O . ARG A 1 92 ? -0.600 29.937 10.163 1.00 61.56 92 ARG A O 1
ATOM 761 N N . THR A 1 93 ? -0.470 28.525 11.914 1.00 58.97 93 THR A N 1
ATOM 762 C CA . THR A 1 93 ? 0.867 27.994 11.610 1.00 58.97 93 THR A CA 1
ATOM 763 C C . THR A 1 93 ? 0.789 26.724 10.756 1.00 58.97 93 THR A C 1
ATOM 765 O O . THR A 1 93 ? 1.545 26.587 9.800 1.00 58.97 93 THR A O 1
ATOM 768 N N . TYR A 1 94 ? -0.161 25.832 11.052 1.00 54.81 94 TYR A N 1
ATOM 769 C CA . TYR A 1 94 ? -0.287 24.488 10.473 1.00 54.81 94 TYR A CA 1
ATOM 770 C C . TYR A 1 94 ? -1.477 24.307 9.520 1.00 54.81 94 TYR A C 1
ATOM 772 O O . TYR A 1 94 ? -1.478 23.345 8.759 1.00 54.81 94 TYR A O 1
ATOM 780 N N . ALA A 1 95 ? -2.469 25.206 9.513 1.00 56.19 95 ALA A N 1
ATOM 781 C CA . ALA A 1 95 ? -3.526 25.235 8.489 1.00 56.19 95 ALA A CA 1
ATOM 782 C C . ALA A 1 95 ? -3.173 26.140 7.295 1.00 56.19 95 ALA A C 1
ATOM 784 O O . ALA A 1 95 ? -4.013 26.390 6.431 1.00 56.19 95 ALA A O 1
ATOM 785 N N . ARG A 1 96 ? -1.924 26.623 7.224 1.00 59.81 96 ARG A N 1
ATOM 786 C CA . ARG A 1 96 ? -1.374 27.210 5.999 1.00 59.81 96 ARG A CA 1
ATOM 787 C C . ARG A 1 96 ? -1.263 26.114 4.941 1.00 59.81 96 ARG A C 1
ATOM 789 O O . ARG A 1 96 ? -0.670 25.068 5.177 1.00 59.81 96 ARG A O 1
ATOM 796 N N . ILE A 1 97 ? -1.851 26.373 3.779 1.00 62.34 97 ILE A N 1
ATOM 797 C CA . ILE A 1 97 ? -1.964 25.429 2.653 1.00 62.34 97 ILE A CA 1
ATOM 798 C C . ILE A 1 97 ? -0.610 25.189 1.963 1.00 62.34 97 ILE A C 1
ATOM 800 O O . ILE A 1 97 ? -0.440 24.230 1.210 1.00 62.34 97 ILE A O 1
ATOM 804 N N . ASP A 1 98 ? 0.360 26.058 2.234 1.00 66.44 98 ASP A N 1
ATOM 805 C CA . ASP A 1 98 ? 1.682 26.059 1.623 1.00 66.44 98 ASP A CA 1
ATOM 806 C C . ASP A 1 98 ? 2.603 25.047 2.327 1.00 66.44 98 ASP A C 1
ATOM 808 O O . ASP A 1 98 ? 3.455 25.392 3.147 1.00 66.44 98 ASP A O 1
ATOM 812 N N . LEU A 1 99 ? 2.389 23.764 2.024 1.00 68.06 99 LEU A N 1
ATOM 813 C CA . LEU A 1 99 ? 3.107 22.630 2.608 1.00 68.06 99 LEU A CA 1
ATOM 814 C C . LEU A 1 99 ? 4.045 21.970 1.587 1.00 68.06 99 LEU A C 1
ATOM 816 O O . LEU A 1 99 ? 3.656 21.682 0.456 1.00 68.06 99 LEU A O 1
ATOM 820 N N . PHE A 1 100 ? 5.258 21.624 2.023 1.00 68.31 100 PHE A N 1
ATOM 821 C CA . PHE A 1 100 ? 6.153 20.734 1.283 1.00 68.31 100 PHE A CA 1
ATOM 822 C C . PHE A 1 100 ? 6.173 19.346 1.930 1.00 68.31 100 PHE A C 1
ATOM 824 O O . PHE A 1 100 ? 6.717 19.156 3.018 1.00 68.31 100 PHE A O 1
ATOM 831 N N . VAL A 1 101 ? 5.576 18.362 1.255 1.00 72.12 101 VAL A N 1
ATOM 832 C CA . VAL A 1 101 ? 5.549 16.966 1.712 1.00 72.12 101 VAL A CA 1
ATOM 833 C C . VAL A 1 101 ? 6.641 16.183 0.992 1.00 72.12 101 VAL A C 1
ATOM 835 O O . VAL A 1 101 ? 6.662 16.118 -0.235 1.00 72.12 101 VAL A O 1
ATOM 838 N N . GLY A 1 102 ? 7.534 15.553 1.750 1.00 70.00 102 GLY A N 1
ATOM 839 C CA . GLY A 1 102 ? 8.622 14.742 1.208 1.00 70.00 102 GLY A CA 1
ATOM 840 C C . GLY A 1 102 ? 8.833 13.452 1.990 1.00 70.00 102 GLY A C 1
ATOM 841 O O . GLY A 1 102 ? 8.352 13.293 3.112 1.00 70.00 102 GLY A O 1
ATOM 842 N N . THR A 1 103 ? 9.569 12.515 1.394 1.00 71.06 103 THR A N 1
ATOM 843 C CA . THR A 1 103 ? 9.987 11.292 2.087 1.00 71.06 103 THR A CA 1
ATOM 844 C C . THR A 1 103 ? 11.079 11.601 3.117 1.00 71.06 103 THR A C 1
ATOM 846 O O . THR A 1 103 ? 11.736 12.644 3.045 1.00 71.06 103 THR A O 1
ATOM 849 N N . LYS A 1 104 ? 11.314 10.693 4.075 1.00 70.12 104 LYS A N 1
ATOM 850 C CA . LYS A 1 104 ? 12.361 10.871 5.102 1.00 70.12 104 LYS A CA 1
ATOM 851 C C . LYS A 1 104 ? 13.750 11.091 4.493 1.00 70.12 104 LYS A C 1
ATOM 853 O O . LYS A 1 104 ? 14.574 11.790 5.066 1.00 70.12 104 LYS A O 1
ATOM 858 N N . GLU A 1 105 ? 14.002 10.525 3.319 1.00 68.50 105 GLU A N 1
ATOM 859 C CA . GLU A 1 105 ? 15.254 10.689 2.579 1.00 68.50 105 GLU A CA 1
ATOM 860 C C . GLU A 1 105 ? 15.415 12.115 2.042 1.00 68.50 105 GLU A C 1
ATOM 862 O O . GLU A 1 105 ? 16.512 12.662 2.083 1.00 68.50 105 GLU A O 1
ATOM 867 N N . ILE A 1 106 ? 14.326 12.737 1.578 1.00 71.12 106 ILE A N 1
ATOM 868 C CA . ILE A 1 106 ? 14.334 14.131 1.113 1.00 71.12 106 ILE A CA 1
ATOM 869 C C . ILE A 1 106 ? 14.530 15.074 2.300 1.00 71.12 106 ILE A C 1
ATOM 871 O O . ILE A 1 106 ? 15.283 16.038 2.184 1.00 71.12 106 ILE A O 1
ATOM 875 N N . GLN A 1 107 ? 13.936 14.764 3.457 1.00 72.44 107 GLN A N 1
ATOM 876 C CA . GLN A 1 107 ? 14.096 15.562 4.678 1.00 72.44 107 GLN A CA 1
ATOM 877 C C . GLN A 1 107 ? 15.561 15.706 5.102 1.00 72.44 107 GLN A C 1
ATOM 879 O O . GLN A 1 107 ? 15.978 16.780 5.517 1.00 72.44 107 GLN A O 1
ATOM 884 N N . GLN A 1 108 ? 16.363 14.654 4.930 1.00 75.81 108 GLN A N 1
ATOM 885 C CA . GLN A 1 108 ? 17.800 14.674 5.233 1.00 75.81 108 GLN A CA 1
ATOM 886 C C . GLN A 1 108 ? 18.610 15.585 4.299 1.00 75.81 108 GLN A C 1
ATOM 888 O O . GLN A 1 108 ? 19.766 15.882 4.585 1.00 75.81 108 GLN A O 1
ATOM 893 N N . THR A 1 109 ? 18.017 16.007 3.181 1.00 77.50 109 THR A N 1
ATOM 894 C CA . THR A 1 109 ? 18.627 16.915 2.204 1.00 77.50 109 THR A CA 1
ATOM 895 C C . THR A 1 109 ? 18.061 18.328 2.278 1.00 77.50 109 THR A C 1
ATOM 897 O O . THR A 1 109 ? 18.463 19.169 1.485 1.00 77.50 109 THR A O 1
ATOM 900 N N . LEU A 1 110 ? 17.137 18.618 3.196 1.00 81.19 110 LEU A N 1
ATOM 901 C CA . LEU A 1 110 ? 16.612 19.971 3.365 1.00 81.19 110 LEU A CA 1
ATOM 902 C C . LEU A 1 110 ? 17.649 20.841 4.090 1.00 81.19 110 LEU A C 1
ATOM 904 O O . LEU A 1 110 ? 18.236 20.439 5.094 1.00 81.19 110 LEU A O 1
ATOM 908 N N . GLY A 1 111 ? 17.907 22.013 3.527 1.00 80.69 111 GLY A N 1
ATOM 909 C CA . GLY A 1 111 ? 18.581 23.134 4.169 1.00 80.69 111 GLY A CA 1
ATOM 910 C C . GLY A 1 111 ? 17.546 24.138 4.661 1.00 80.69 111 GLY A C 1
ATOM 911 O O . GLY A 1 111 ? 16.522 23.748 5.218 1.00 80.69 111 GLY A O 1
ATOM 912 N N . ASP A 1 112 ? 17.798 25.422 4.423 1.00 83.31 112 ASP A N 1
ATOM 913 C CA . ASP A 1 112 ? 16.890 26.488 4.844 1.00 83.31 112 ASP A CA 1
ATOM 914 C C . ASP A 1 112 ? 15.553 26.426 4.097 1.00 83.31 112 ASP A C 1
ATOM 916 O O . ASP A 1 112 ? 15.508 26.273 2.872 1.00 83.31 112 ASP A O 1
ATOM 920 N N . ILE A 1 113 ? 14.468 26.558 4.857 1.00 81.69 113 ILE A N 1
ATOM 921 C CA . ILE A 1 113 ? 13.091 26.625 4.371 1.00 81.69 113 ILE A CA 1
ATOM 922 C C . ILE A 1 113 ? 12.540 27.979 4.799 1.00 81.69 113 ILE A C 1
ATOM 924 O O . ILE A 1 113 ? 12.540 28.289 5.989 1.00 81.69 113 ILE A O 1
ATOM 928 N N . ASP A 1 114 ? 12.059 28.763 3.841 1.00 80.56 114 ASP A N 1
ATOM 929 C CA . ASP A 1 114 ? 11.451 30.066 4.096 1.00 80.56 114 ASP A CA 1
ATOM 930 C C . ASP A 1 114 ? 10.135 30.212 3.331 1.00 80.56 114 ASP A C 1
ATOM 932 O O . ASP A 1 114 ? 10.001 29.765 2.189 1.00 80.56 114 ASP A O 1
ATOM 936 N N . ILE A 1 115 ? 9.158 30.842 3.976 1.00 77.12 115 ILE A N 1
ATOM 937 C CA . ILE A 1 115 ? 7.830 31.093 3.422 1.00 77.12 115 ILE A CA 1
ATOM 938 C C . ILE A 1 115 ? 7.677 32.604 3.302 1.00 77.12 115 ILE A C 1
ATOM 940 O O . ILE A 1 115 ? 7.569 33.320 4.297 1.00 77.12 115 ILE A O 1
ATOM 944 N N . GLY A 1 116 ? 7.662 33.077 2.061 1.00 74.75 116 GLY A N 1
ATOM 945 C CA . GLY A 1 116 ? 7.608 34.488 1.721 1.00 74.75 116 GLY A CA 1
ATOM 946 C C . GLY A 1 116 ? 6.311 35.183 2.159 1.00 74.75 116 GLY A C 1
ATOM 947 O O . GLY A 1 116 ? 5.320 34.545 2.523 1.00 74.75 116 GLY A O 1
ATOM 948 N N . PRO A 1 117 ? 6.284 36.525 2.113 1.00 71.44 117 PRO A N 1
ATOM 949 C CA . PRO A 1 117 ? 5.123 37.302 2.522 1.00 71.44 117 PRO A CA 1
ATOM 950 C C . PRO A 1 117 ? 3.925 37.064 1.592 1.00 71.44 117 PRO A C 1
ATOM 952 O O . PRO A 1 117 ? 4.038 37.119 0.368 1.00 71.44 117 PRO A O 1
ATOM 955 N N . CYS A 1 118 ? 2.752 36.862 2.189 1.00 66.62 118 CYS A N 1
ATOM 956 C CA . CYS A 1 118 ? 1.494 36.610 1.493 1.00 66.62 118 CYS A CA 1
ATOM 957 C C . CYS A 1 118 ? 0.609 37.862 1.570 1.00 66.62 118 CYS A C 1
ATOM 959 O O . CYS A 1 118 ? -0.160 38.021 2.514 1.00 66.62 118 CYS A O 1
ATOM 961 N N . ALA A 1 119 ? 0.784 38.804 0.638 1.00 62.12 119 ALA A N 1
ATOM 962 C CA . ALA A 1 119 ? 0.083 40.095 0.692 1.00 62.12 119 ALA A CA 1
ATOM 963 C C . ALA A 1 119 ? -1.192 40.157 -0.170 1.00 62.12 119 ALA A C 1
ATOM 965 O O . ALA A 1 119 ? -2.101 40.915 0.153 1.00 62.12 119 ALA A O 1
ATOM 966 N N . LEU A 1 120 ? -1.252 39.402 -1.274 1.00 57.16 120 LEU A N 1
ATOM 967 C CA . LEU A 1 120 ? -2.304 39.534 -2.299 1.00 57.16 120 LEU A CA 1
ATOM 968 C C . LEU A 1 120 ? -2.891 38.195 -2.786 1.00 57.16 120 LEU A C 1
ATOM 970 O O . LEU A 1 120 ? -3.836 38.201 -3.567 1.00 57.16 120 LEU A O 1
ATOM 974 N N . SER A 1 121 ? -2.331 37.061 -2.362 1.00 59.47 121 SER A N 1
ATOM 975 C CA . SER A 1 121 ? -2.771 35.713 -2.743 1.00 59.47 121 SER A CA 1
ATOM 976 C C . SER A 1 121 ? -3.162 34.923 -1.494 1.00 59.47 121 SER A C 1
ATOM 978 O O . SER A 1 121 ? -2.771 35.296 -0.391 1.00 59.47 121 SER A O 1
ATOM 980 N N . GLU A 1 122 ? -3.915 33.839 -1.664 1.00 58.03 122 GLU A N 1
ATOM 981 C CA . GLU A 1 122 ? -4.140 32.828 -0.620 1.00 58.03 122 GLU A CA 1
ATOM 982 C C . GLU A 1 122 ? -2.936 31.873 -0.473 1.00 58.03 122 GLU A C 1
ATOM 984 O O . GLU A 1 122 ? -2.934 31.033 0.423 1.00 58.03 122 GLU A O 1
ATOM 989 N N . HIS A 1 123 ? -1.906 32.031 -1.320 1.00 68.12 123 HIS A N 1
ATOM 990 C CA . HIS A 1 123 ? -0.675 31.240 -1.315 1.00 68.12 123 HIS A CA 1
ATOM 991 C C . HIS A 1 123 ? 0.579 32.101 -1.148 1.00 68.12 123 HIS A C 1
ATOM 993 O O . HIS A 1 123 ? 0.804 33.066 -1.889 1.00 68.12 123 HIS A O 1
ATOM 999 N N . ALA A 1 124 ? 1.427 31.709 -0.200 1.00 72.88 124 ALA A N 1
ATOM 1000 C CA . ALA A 1 124 ? 2.754 32.268 -0.001 1.00 72.88 124 ALA A CA 1
ATOM 1001 C C . ALA A 1 124 ? 3.793 31.559 -0.883 1.00 72.88 124 ALA A C 1
ATOM 1003 O O . ALA A 1 124 ? 3.746 30.347 -1.093 1.00 72.88 124 ALA A O 1
ATOM 1004 N N . THR A 1 125 ? 4.794 32.296 -1.367 1.00 75.94 125 THR A N 1
ATOM 1005 C CA . THR A 1 125 ? 5.938 31.679 -2.055 1.00 75.94 125 THR A CA 1
ATOM 1006 C C . THR A 1 125 ? 6.752 30.858 -1.058 1.00 75.94 125 THR A C 1
ATOM 1008 O O . THR A 1 125 ? 7.317 31.422 -0.127 1.00 75.94 125 THR A O 1
ATOM 1011 N N . VAL A 1 126 ? 6.871 29.549 -1.270 1.00 79.50 126 VAL A N 1
ATOM 1012 C CA . VAL A 1 126 ? 7.733 28.677 -0.458 1.00 79.50 126 VAL A CA 1
ATOM 1013 C C . VAL A 1 126 ? 9.088 28.525 -1.141 1.00 79.50 126 VAL A C 1
ATOM 1015 O O . VAL A 1 126 ? 9.168 28.093 -2.291 1.00 79.50 126 VAL A O 1
ATOM 1018 N N . SER A 1 127 ? 10.160 28.862 -0.432 1.00 82.19 127 SER A N 1
ATOM 1019 C CA . SER A 1 127 ? 11.537 28.667 -0.874 1.00 82.19 127 SER A CA 1
ATOM 1020 C C . SER A 1 127 ? 12.217 27.603 -0.017 1.00 82.19 127 SER A C 1
ATOM 1022 O O . SER A 1 127 ? 12.086 27.580 1.205 1.00 82.19 127 SER A O 1
ATOM 1024 N N . ILE A 1 128 ? 12.897 26.667 -0.676 1.00 84.00 128 ILE A N 1
ATOM 1025 C CA . ILE A 1 128 ? 13.542 25.524 -0.030 1.00 84.00 128 ILE A CA 1
ATOM 1026 C C . ILE A 1 128 ? 14.933 25.380 -0.619 1.00 84.00 128 ILE A C 1
ATOM 1028 O O . ILE A 1 128 ? 15.098 25.221 -1.830 1.00 84.00 128 ILE A O 1
ATOM 1032 N N . THR A 1 129 ? 15.932 25.377 0.249 1.00 85.62 129 THR A N 1
ATOM 1033 C CA . THR A 1 129 ? 17.297 25.015 -0.107 1.00 85.62 129 THR A CA 1
ATOM 1034 C C . THR A 1 129 ? 17.442 23.507 0.023 1.00 85.62 129 THR A C 1
ATOM 1036 O O . THR A 1 129 ? 17.149 22.940 1.070 1.00 85.62 129 THR A O 1
ATOM 1039 N N . LEU A 1 130 ? 17.892 22.833 -1.033 1.00 81.94 130 LEU A N 1
ATOM 1040 C CA . LEU A 1 130 ? 18.203 21.406 -0.984 1.00 81.94 130 LEU A CA 1
ATOM 1041 C C . LEU A 1 130 ? 19.718 21.221 -0.920 1.00 81.94 130 LEU A C 1
ATOM 1043 O O . LEU A 1 130 ? 20.427 21.398 -1.910 1.00 81.94 130 LEU A O 1
ATOM 1047 N N . ASN A 1 131 ? 20.202 20.802 0.243 1.00 83.00 131 ASN A N 1
ATOM 1048 C CA . ASN A 1 131 ? 21.552 20.312 0.479 1.00 83.00 131 ASN A CA 1
ATOM 1049 C C . ASN A 1 131 ? 21.692 18.898 -0.090 1.00 83.00 131 ASN A C 1
ATOM 1051 O O . ASN A 1 131 ? 21.899 17.919 0.630 1.00 83.00 131 ASN A O 1
ATOM 1055 N N . VAL A 1 132 ? 21.545 18.771 -1.406 1.00 73.38 132 VAL A N 1
ATOM 1056 C CA . VAL A 1 132 ? 21.832 17.513 -2.083 1.00 73.38 132 VAL A CA 1
ATOM 1057 C C . VAL A 1 132 ? 23.352 17.381 -2.099 1.00 73.38 132 VAL A C 1
ATOM 1059 O O . VAL A 1 132 ? 24.007 18.201 -2.750 1.00 73.38 132 VAL A O 1
ATOM 1062 N N . PRO A 1 133 ? 23.956 16.390 -1.410 1.00 68.69 133 PRO A N 1
ATOM 1063 C CA . PRO A 1 133 ? 25.365 16.125 -1.629 1.00 68.69 133 PRO A CA 1
ATOM 1064 C C . PRO A 1 133 ? 25.501 15.874 -3.125 1.00 68.69 133 PRO A C 1
ATOM 1066 O O . PRO A 1 133 ? 24.802 15.005 -3.657 1.00 68.69 133 PRO A O 1
ATOM 1069 N N . LEU A 1 134 ? 26.348 16.651 -3.810 1.00 61.22 134 LEU A N 1
ATOM 1070 C CA . LEU A 1 134 ? 26.762 16.339 -5.172 1.00 61.22 134 LEU A CA 1
ATOM 1071 C C . LEU A 1 134 ? 27.422 14.960 -5.095 1.00 61.22 134 LEU A C 1
ATOM 1073 O O . LEU A 1 134 ? 28.627 14.822 -4.900 1.00 61.22 134 LEU A O 1
ATOM 1077 N N . ARG A 1 135 ? 26.621 13.896 -5.173 1.00 53.91 135 ARG A N 1
ATOM 1078 C CA . ARG A 1 135 ? 27.140 12.571 -5.434 1.00 53.91 135 ARG A CA 1
ATOM 1079 C C . ARG A 1 135 ? 27.850 12.731 -6.763 1.00 53.91 135 ARG A C 1
ATOM 1081 O O . ARG A 1 135 ? 27.213 13.005 -7.774 1.00 53.91 135 ARG A O 1
ATOM 1088 N N . ALA A 1 136 ? 29.159 12.514 -6.753 1.00 53.31 136 ALA A N 1
ATOM 1089 C CA . ALA A 1 136 ? 30.006 12.379 -7.934 1.00 53.31 136 ALA A CA 1
ATOM 1090 C C . ALA A 1 136 ? 29.596 11.198 -8.846 1.00 53.31 136 ALA A C 1
ATOM 1092 O O . ALA A 1 136 ? 30.352 10.771 -9.711 1.00 53.31 136 ALA A O 1
ATOM 1093 N N . GLU A 1 137 ? 28.400 10.647 -8.666 1.00 57.69 137 GLU A N 1
ATOM 1094 C CA . GLU A 1 137 ? 27.793 9.709 -9.579 1.00 57.69 137 GLU A CA 1
ATOM 1095 C C . GLU A 1 137 ? 26.755 10.499 -10.366 1.00 57.69 137 GLU A C 1
ATOM 1097 O O . GLU A 1 137 ? 25.662 10.775 -9.870 1.00 57.69 137 GLU A O 1
ATOM 1102 N N . GLY A 1 138 ? 27.103 10.864 -11.603 1.00 59.97 138 GLY A N 1
ATOM 1103 C CA . GLY A 1 138 ? 26.122 11.303 -12.591 1.00 59.97 138 GLY A CA 1
ATOM 1104 C C . GLY A 1 138 ? 24.954 10.307 -12.711 1.00 59.97 138 GLY A C 1
ATOM 1105 O O . GLY A 1 138 ? 24.972 9.244 -12.079 1.00 59.97 138 GLY A O 1
ATOM 1106 N N . PRO A 1 139 ? 23.923 10.613 -13.519 1.00 61.09 139 PRO A N 1
ATOM 1107 C CA . PRO A 1 139 ? 22.754 9.747 -13.666 1.00 61.09 139 PRO A CA 1
ATOM 1108 C C . PRO A 1 139 ? 23.206 8.300 -13.851 1.00 61.09 139 PRO A C 1
ATOM 1110 O O . PRO A 1 139 ? 23.916 7.997 -14.811 1.00 61.09 139 PRO A O 1
ATOM 1113 N N . ARG A 1 140 ? 22.867 7.424 -12.888 1.00 65.69 140 ARG A N 1
ATOM 1114 C CA . ARG A 1 140 ? 23.333 6.034 -12.904 1.00 65.69 140 ARG A CA 1
ATOM 1115 C C . ARG A 1 140 ? 22.920 5.438 -14.246 1.00 65.69 140 ARG A C 1
ATOM 1117 O O . ARG A 1 140 ? 21.713 5.306 -14.480 1.00 65.69 140 ARG A O 1
ATOM 1124 N N . PRO A 1 141 ? 23.872 5.101 -15.137 1.00 70.75 141 PRO A N 1
ATOM 1125 C CA . PRO A 1 141 ? 23.515 4.613 -16.450 1.00 70.75 141 PRO A CA 1
ATOM 1126 C C . PRO A 1 141 ? 22.706 3.339 -16.256 1.00 70.75 141 PRO A C 1
ATOM 1128 O O . PRO A 1 141 ? 23.068 2.460 -15.465 1.00 70.75 141 PRO A O 1
ATOM 1131 N N . TRP A 1 142 ? 21.568 3.256 -16.941 1.00 70.19 142 TRP A N 1
ATOM 1132 C CA . TRP A 1 142 ? 20.747 2.059 -16.887 1.00 70.19 142 TRP A CA 1
ATOM 1133 C C . TRP A 1 142 ? 21.602 0.858 -17.304 1.00 70.19 142 TRP A C 1
ATOM 1135 O O . TRP A 1 142 ? 22.146 0.820 -18.408 1.00 70.19 142 TRP A O 1
ATOM 1145 N N . ARG A 1 143 ? 21.728 -0.129 -16.412 1.00 76.88 143 ARG A N 1
ATOM 1146 C CA . ARG A 1 143 ? 22.476 -1.358 -16.677 1.00 76.88 143 ARG A CA 1
ATOM 1147 C C . ARG A 1 143 ? 21.509 -2.505 -16.918 1.00 76.88 143 ARG A C 1
ATOM 1149 O O . ARG A 1 143 ? 20.821 -2.957 -15.999 1.00 76.88 143 ARG A O 1
ATOM 1156 N N . MET A 1 144 ? 21.500 -3.009 -18.149 1.00 79.56 144 MET A N 1
ATOM 1157 C CA . MET A 1 144 ? 20.782 -4.230 -18.492 1.00 79.56 144 MET A CA 1
ATOM 1158 C C . MET A 1 144 ? 21.326 -5.411 -17.686 1.00 79.56 144 MET A C 1
ATOM 1160 O O . MET A 1 144 ? 22.536 -5.641 -17.625 1.00 79.56 144 MET A O 1
ATOM 1164 N N . ARG A 1 145 ? 20.431 -6.215 -17.108 1.00 81.12 145 ARG A N 1
ATOM 1165 C CA . ARG A 1 145 ? 20.807 -7.497 -16.504 1.00 81.12 145 ARG A CA 1
ATOM 1166 C C . ARG A 1 145 ? 20.965 -8.541 -17.611 1.00 81.12 145 ARG A C 1
ATOM 1168 O O . ARG A 1 145 ? 20.004 -9.214 -17.957 1.00 81.12 145 ARG A O 1
ATOM 1175 N N . THR A 1 146 ? 22.177 -8.702 -18.139 1.00 85.69 146 THR A N 1
ATOM 1176 C CA . THR A 1 146 ? 22.484 -9.649 -19.235 1.00 85.69 146 THR A CA 1
ATOM 1177 C C . THR A 1 146 ? 22.109 -11.098 -18.922 1.00 85.69 146 THR A C 1
ATOM 1179 O O . THR A 1 146 ? 21.745 -11.837 -19.826 1.00 85.69 146 THR A O 1
ATOM 1182 N N . ARG A 1 147 ? 22.090 -11.491 -17.639 1.00 88.56 147 ARG A N 1
ATOM 1183 C CA . ARG A 1 147 ? 21.623 -12.819 -17.198 1.00 88.56 147 ARG A CA 1
ATOM 1184 C C . ARG A 1 147 ? 20.186 -13.139 -17.620 1.00 88.56 147 ARG A C 1
ATOM 1186 O O . ARG A 1 147 ? 19.851 -14.308 -17.737 1.00 88.56 147 ARG A O 1
ATOM 1193 N N . LEU A 1 148 ? 19.347 -12.125 -17.851 1.00 88.25 148 LEU A N 1
ATOM 1194 C CA . LEU A 1 148 ? 17.981 -12.330 -18.337 1.00 88.25 148 LEU A CA 1
ATOM 1195 C C . LEU A 1 148 ? 17.959 -12.911 -19.754 1.00 88.25 148 LEU A C 1
ATOM 1197 O O . LEU A 1 148 ? 17.042 -13.654 -20.066 1.00 88.25 148 LEU A O 1
ATOM 1201 N N . LEU A 1 149 ? 18.972 -12.618 -20.574 1.00 89.06 149 LEU A N 1
ATOM 1202 C CA . LEU A 1 149 ? 19.075 -13.091 -21.958 1.00 89.06 149 LEU A CA 1
ATOM 1203 C C . LEU A 1 149 ? 19.590 -14.532 -22.071 1.00 89.06 149 LEU A C 1
ATOM 1205 O O . LEU A 1 149 ? 19.570 -15.100 -23.152 1.00 89.06 149 LEU A O 1
ATOM 1209 N N . ILE A 1 150 ? 20.041 -15.133 -20.965 1.00 93.50 150 ILE A N 1
ATOM 1210 C CA . ILE A 1 150 ? 20.401 -16.561 -20.920 1.00 93.50 150 ILE A CA 1
ATOM 1211 C C . ILE A 1 150 ? 19.138 -17.431 -21.022 1.00 93.50 150 ILE A C 1
ATOM 1213 O O . ILE A 1 150 ? 19.189 -18.577 -21.456 1.00 93.50 150 ILE A O 1
ATOM 1217 N N . ARG A 1 151 ? 17.994 -16.879 -20.611 1.00 93.38 151 ARG A N 1
ATOM 1218 C CA . ARG A 1 151 ? 16.715 -17.572 -20.553 1.00 93.38 151 ARG A CA 1
ATOM 1219 C C . ARG A 1 151 ? 16.028 -17.566 -21.927 1.00 93.38 151 ARG A C 1
ATOM 1221 O O . ARG A 1 151 ? 15.691 -16.477 -22.408 1.00 93.38 151 ARG A O 1
ATOM 1228 N N . PRO A 1 152 ? 15.798 -18.728 -22.565 1.00 94.19 152 PRO A N 1
ATOM 1229 C CA . PRO A 1 152 ? 15.241 -18.789 -23.917 1.00 94.19 152 PRO A CA 1
ATOM 1230 C C . PRO A 1 152 ? 13.826 -18.203 -24.001 1.00 94.19 152 PRO A C 1
ATOM 1232 O O . PRO A 1 152 ? 13.474 -17.586 -25.004 1.00 94.19 152 PRO A O 1
ATOM 1235 N N . GLU A 1 153 ? 13.033 -18.309 -22.934 1.00 94.50 153 GLU A N 1
ATOM 1236 C CA . GLU A 1 153 ? 11.694 -17.729 -22.863 1.00 94.50 153 GLU A CA 1
ATOM 1237 C C . GLU A 1 153 ? 11.718 -16.197 -22.906 1.00 94.50 153 GLU A C 1
ATOM 1239 O O . GLU A 1 153 ? 10.851 -15.580 -23.523 1.00 94.50 153 GLU A O 1
ATOM 1244 N N . VAL A 1 154 ? 12.736 -15.575 -22.303 1.00 93.12 154 VAL A N 1
ATOM 1245 C CA . VAL A 1 154 ? 12.913 -14.117 -22.328 1.00 93.12 154 VAL A CA 1
ATOM 1246 C C . VAL A 1 154 ? 13.333 -13.664 -23.717 1.00 93.12 154 VAL A C 1
ATOM 1248 O O . VAL A 1 154 ? 12.819 -12.667 -24.217 1.00 93.12 154 VAL A O 1
ATOM 1251 N N . VAL A 1 155 ? 14.241 -14.406 -24.354 1.00 94.44 155 VAL A N 1
ATOM 1252 C CA . VAL A 1 155 ? 14.668 -14.117 -25.726 1.00 94.44 155 VAL A CA 1
ATOM 1253 C C . VAL A 1 155 ? 13.471 -14.192 -26.671 1.00 94.44 155 VAL A C 1
ATOM 1255 O O . VAL A 1 155 ? 13.230 -13.235 -27.397 1.00 94.44 155 VAL A O 1
ATOM 1258 N N . ALA A 1 156 ? 12.659 -15.250 -26.594 1.00 95.44 156 ALA A N 1
ATOM 1259 C CA . ALA A 1 156 ? 11.462 -15.396 -27.421 1.00 95.44 156 ALA A CA 1
ATOM 1260 C C . ALA A 1 156 ? 10.457 -14.244 -27.224 1.00 95.44 156 ALA A C 1
ATOM 1262 O O . ALA A 1 156 ? 9.916 -13.718 -28.198 1.00 95.44 156 ALA A O 1
ATOM 1263 N N . GLN A 1 157 ? 10.237 -13.811 -25.977 1.00 94.31 157 GLN A N 1
ATOM 1264 C CA . GLN A 1 157 ? 9.369 -12.668 -25.674 1.00 94.31 157 GLN A CA 1
ATOM 1265 C C . GLN A 1 157 ? 9.899 -11.362 -26.274 1.00 94.31 157 GLN A C 1
ATOM 1267 O O . GLN A 1 157 ? 9.141 -10.625 -26.902 1.00 94.31 157 GLN A O 1
ATOM 1272 N N . ILE A 1 158 ? 11.198 -11.090 -26.127 1.00 94.25 158 ILE A N 1
ATOM 1273 C CA . ILE A 1 158 ? 11.820 -9.883 -26.681 1.00 94.25 158 ILE A CA 1
ATOM 1274 C C . ILE A 1 158 ? 11.789 -9.922 -28.209 1.00 94.25 158 ILE A C 1
ATOM 1276 O O . ILE A 1 158 ? 11.427 -8.926 -28.823 1.00 94.25 158 ILE A O 1
ATOM 1280 N N . THR A 1 159 ? 12.096 -11.059 -28.837 1.00 95.50 159 THR A N 1
ATOM 1281 C CA . THR A 1 159 ? 12.013 -11.219 -30.297 1.00 95.50 159 THR A CA 1
ATOM 1282 C C . THR A 1 159 ? 10.597 -10.955 -30.805 1.00 95.50 159 THR A C 1
ATOM 1284 O O . THR A 1 159 ? 10.429 -10.244 -31.794 1.00 95.50 159 THR A O 1
ATOM 1287 N N . LYS A 1 160 ? 9.570 -11.447 -30.100 1.00 95.94 160 LYS A N 1
ATOM 1288 C CA . LYS A 1 160 ? 8.168 -11.152 -30.423 1.00 95.94 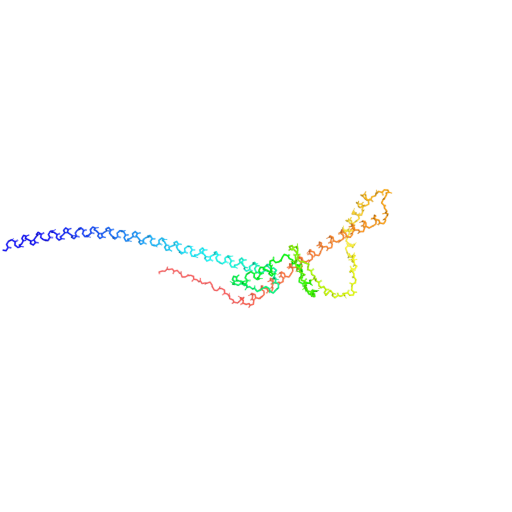160 LYS A CA 1
ATOM 1289 C C . LYS A 1 160 ? 7.854 -9.659 -30.291 1.00 95.94 160 LYS A C 1
ATOM 1291 O O . LYS A 1 160 ? 7.230 -9.092 -31.181 1.00 95.94 160 LYS A O 1
ATOM 1296 N N . ALA A 1 161 ? 8.300 -9.014 -29.213 1.00 93.88 161 ALA A N 1
ATOM 1297 C CA . ALA A 1 161 ? 8.117 -7.577 -29.011 1.00 93.88 161 ALA A CA 1
ATOM 1298 C C . ALA A 1 161 ? 8.835 -6.735 -30.079 1.00 93.88 161 ALA A C 1
ATOM 1300 O O . ALA A 1 161 ? 8.292 -5.725 -30.518 1.00 93.88 161 ALA A O 1
ATOM 1301 N N . ILE A 1 162 ? 10.019 -7.160 -30.532 1.00 94.19 162 ILE A N 1
ATOM 1302 C CA . ILE A 1 162 ? 10.742 -6.528 -31.641 1.00 94.19 162 ILE A CA 1
ATOM 1303 C C . ILE A 1 162 ? 9.939 -6.654 -32.938 1.00 94.19 162 ILE A C 1
ATOM 1305 O O . ILE A 1 162 ? 9.738 -5.646 -33.605 1.00 94.19 162 ILE A O 1
ATOM 1309 N N . ALA A 1 163 ? 9.449 -7.852 -33.275 1.00 93.38 163 ALA A N 1
ATOM 1310 C CA . ALA A 1 163 ? 8.663 -8.074 -34.491 1.00 93.38 163 ALA A CA 1
ATOM 1311 C C . ALA A 1 163 ? 7.401 -7.198 -34.524 1.00 93.38 163 ALA A C 1
ATOM 1313 O O . ALA A 1 163 ? 7.168 -6.499 -35.502 1.00 93.38 163 ALA A O 1
ATOM 1314 N N . ILE A 1 164 ? 6.662 -7.155 -33.411 1.00 92.56 164 ILE A N 1
ATOM 1315 C CA . ILE A 1 164 ? 5.499 -6.275 -33.228 1.00 92.56 164 ILE A CA 1
ATOM 1316 C C . ILE A 1 164 ? 5.910 -4.806 -33.385 1.00 92.56 164 ILE A C 1
ATOM 1318 O O . ILE A 1 164 ? 5.280 -4.051 -34.116 1.00 92.56 164 ILE A O 1
ATOM 1322 N N . CYS A 1 165 ? 6.985 -4.377 -32.720 1.00 90.62 165 CYS A N 1
ATOM 1323 C CA . CYS A 1 165 ? 7.449 -2.994 -32.807 1.00 90.62 165 CYS A CA 1
ATOM 1324 C C . CYS A 1 165 ? 7.783 -2.594 -34.248 1.00 90.62 165 CYS A C 1
ATOM 1326 O O . CYS A 1 165 ? 7.480 -1.469 -34.631 1.00 90.62 165 CYS A O 1
ATOM 1328 N N . LEU A 1 166 ? 8.391 -3.488 -35.028 1.00 87.75 166 LEU A N 1
ATOM 1329 C CA . LEU A 1 166 ? 8.710 -3.234 -36.429 1.00 87.75 166 LEU A CA 1
ATOM 1330 C C . LEU A 1 166 ? 7.450 -3.215 -37.301 1.00 87.75 166 LEU A C 1
ATOM 1332 O O . LEU A 1 166 ? 7.313 -2.307 -38.101 1.00 87.75 166 LEU A O 1
ATOM 1336 N N . GLU A 1 167 ? 6.501 -4.129 -37.097 1.00 88.56 167 GLU A N 1
ATOM 1337 C CA . GLU A 1 167 ? 5.235 -4.166 -37.849 1.00 88.56 167 GLU A CA 1
ATOM 1338 C C . GLU A 1 167 ? 4.408 -2.878 -37.685 1.00 88.56 167 GLU A C 1
ATOM 1340 O O . GLU A 1 167 ? 3.864 -2.359 -38.656 1.00 88.56 167 GLU A O 1
ATOM 1345 N N . PHE A 1 168 ? 4.331 -2.332 -36.467 1.00 83.44 168 PHE A N 1
ATOM 1346 C CA . PHE A 1 168 ? 3.510 -1.148 -36.177 1.00 83.44 168 PHE A CA 1
ATOM 1347 C C . PHE A 1 168 ? 4.220 0.195 -36.398 1.00 83.44 168 PHE A C 1
ATOM 1349 O O . PHE A 1 168 ? 3.544 1.218 -36.498 1.00 83.44 168 PHE A O 1
ATOM 1356 N N . ASN A 1 169 ? 5.557 0.222 -36.433 1.00 79.19 169 ASN A N 1
ATOM 1357 C CA . ASN A 1 169 ? 6.344 1.457 -36.562 1.00 79.19 169 ASN A CA 1
ATOM 1358 C C . ASN A 1 169 ? 7.113 1.538 -37.887 1.00 79.19 169 ASN A C 1
ATOM 1360 O O . ASN A 1 169 ? 8.145 2.209 -37.937 1.00 79.19 169 ASN A O 1
ATOM 1364 N N . ASP A 1 170 ? 6.619 0.893 -38.946 1.00 68.81 170 ASP A N 1
ATOM 1365 C CA . ASP A 1 170 ? 7.177 1.000 -40.298 1.00 68.81 170 ASP A CA 1
ATOM 1366 C C . ASP A 1 170 ? 6.364 1.958 -41.192 1.00 68.81 170 ASP A C 1
ATOM 1368 O O . ASP A 1 170 ? 5.568 1.519 -42.025 1.00 68.81 170 ASP A O 1
ATOM 1372 N N . PRO A 1 171 ? 6.493 3.289 -41.037 1.00 65.31 171 PRO A N 1
ATOM 1373 C CA . PRO A 1 171 ? 6.074 4.218 -42.070 1.00 65.31 171 PRO A CA 1
ATOM 1374 C C . PRO A 1 171 ? 7.279 4.641 -42.919 1.00 65.31 171 PRO A C 1
ATOM 1376 O O . PRO A 1 171 ? 8.373 4.896 -42.412 1.00 65.31 171 PRO A O 1
ATOM 1379 N N . ALA A 1 172 ? 7.028 4.846 -44.213 1.00 69.00 172 ALA A N 1
ATOM 1380 C CA . ALA A 1 172 ? 7.994 5.365 -45.185 1.00 69.00 172 ALA A CA 1
ATOM 1381 C C . ALA A 1 172 ? 8.615 6.736 -44.811 1.00 69.00 172 ALA A C 1
ATOM 1383 O O . ALA A 1 172 ? 9.569 7.159 -45.456 1.00 69.00 172 ALA A O 1
ATOM 1384 N N . ASP A 1 173 ? 8.086 7.408 -43.781 1.00 71.00 173 ASP A N 1
ATOM 1385 C CA . ASP A 1 173 ? 8.378 8.799 -43.409 1.00 71.00 173 ASP A CA 1
ATOM 1386 C C . ASP A 1 173 ? 8.952 8.968 -41.980 1.00 71.00 173 ASP A C 1
ATOM 1388 O O . ASP A 1 173 ? 9.173 10.090 -41.526 1.00 71.00 173 ASP A O 1
ATOM 1392 N N . THR A 1 174 ? 9.195 7.881 -41.224 1.00 78.31 174 THR A N 1
ATOM 1393 C CA . THR A 1 174 ? 9.816 8.000 -39.885 1.00 78.31 174 THR A CA 1
ATOM 1394 C C . THR A 1 174 ? 11.342 7.965 -39.973 1.00 78.31 174 THR A C 1
ATOM 1396 O O . THR A 1 174 ? 11.910 7.033 -40.547 1.00 78.31 174 THR A O 1
ATOM 1399 N N . PRO A 1 175 ? 12.053 8.935 -39.364 1.00 84.94 175 PRO A N 1
ATOM 1400 C CA . PRO A 1 175 ? 13.507 8.904 -39.320 1.00 84.94 175 PRO A CA 1
ATOM 1401 C C . PRO A 1 175 ? 14.001 7.680 -38.539 1.00 84.94 175 PRO A C 1
ATOM 1403 O O . PRO A 1 175 ? 13.553 7.408 -37.425 1.00 84.94 175 PRO A O 1
ATOM 1406 N N . ILE A 1 176 ? 14.999 6.984 -39.093 1.00 84.69 176 ILE A N 1
ATOM 1407 C CA . ILE A 1 176 ? 15.586 5.750 -38.534 1.00 84.69 176 ILE A CA 1
ATOM 1408 C C . ILE A 1 176 ? 16.014 5.921 -37.066 1.00 84.69 176 ILE A C 1
ATOM 1410 O O . ILE A 1 176 ? 15.909 4.986 -36.271 1.00 84.69 176 ILE A O 1
ATOM 1414 N N . SER A 1 177 ? 16.476 7.116 -36.683 1.00 87.25 177 SER A N 1
ATOM 1415 C CA . SER A 1 177 ? 16.846 7.443 -35.302 1.00 87.25 177 SER A CA 1
ATOM 1416 C C . SER A 1 177 ? 15.677 7.288 -34.328 1.00 87.25 177 SER A C 1
ATOM 1418 O O . SER A 1 177 ? 15.851 6.693 -33.264 1.00 87.25 177 SER A O 1
ATOM 1420 N N . LEU A 1 178 ? 14.486 7.755 -34.708 1.00 86.69 178 LEU A N 1
ATOM 1421 C CA . LEU A 1 178 ? 13.282 7.666 -33.890 1.00 86.69 178 LEU A CA 1
ATOM 1422 C C . LEU A 1 178 ? 12.796 6.218 -33.795 1.00 86.69 178 LEU A C 1
ATOM 1424 O O . LEU A 1 178 ? 12.501 5.753 -32.697 1.00 86.69 178 LEU A O 1
ATOM 1428 N N . SER A 1 179 ? 12.806 5.468 -34.902 1.00 86.25 179 SER A N 1
ATOM 1429 C CA . SER A 1 179 ? 12.477 4.034 -34.887 1.00 86.25 179 SER A CA 1
ATOM 1430 C C . SER A 1 179 ? 13.424 3.247 -33.979 1.00 86.25 179 SER A C 1
ATOM 1432 O O . SER A 1 179 ? 12.992 2.386 -33.210 1.00 86.25 179 SER A O 1
ATOM 1434 N N . TRP A 1 180 ? 14.718 3.579 -33.999 1.00 88.62 180 TRP A N 1
ATOM 1435 C CA . TRP A 1 180 ? 15.709 2.968 -33.118 1.00 88.62 180 TRP A CA 1
ATOM 1436 C C . TRP A 1 180 ? 15.496 3.330 -31.642 1.00 88.62 180 TRP A C 1
ATOM 1438 O O . TRP A 1 180 ? 15.626 2.470 -30.767 1.00 88.62 180 TRP A O 1
ATOM 1448 N N . ASP A 1 181 ? 15.158 4.583 -31.336 1.00 89.94 181 ASP A N 1
ATOM 1449 C CA . ASP A 1 181 ? 14.842 5.015 -29.972 1.00 89.94 181 ASP A CA 1
ATOM 1450 C C . ASP A 1 181 ? 13.577 4.343 -29.429 1.00 89.94 181 ASP A C 1
ATOM 1452 O O . ASP A 1 181 ? 13.598 3.829 -28.303 1.00 89.94 181 ASP A O 1
ATOM 1456 N N . THR A 1 182 ? 12.533 4.242 -30.250 1.00 91.12 182 THR A N 1
ATOM 1457 C CA . THR A 1 182 ? 11.297 3.514 -29.940 1.00 91.12 182 THR A CA 1
ATOM 1458 C C . THR A 1 182 ? 11.581 2.040 -29.677 1.00 91.12 182 THR A C 1
ATOM 1460 O O . THR A 1 182 ? 11.204 1.516 -28.625 1.00 91.12 182 THR A O 1
ATOM 1463 N N . LEU A 1 183 ? 12.334 1.375 -30.557 1.00 92.06 183 LEU A N 1
ATOM 1464 C CA . LEU A 1 183 ? 12.693 -0.031 -30.383 1.00 92.06 183 LEU A CA 1
ATOM 1465 C C . LEU A 1 183 ? 13.472 -0.263 -29.082 1.00 92.06 183 LEU A C 1
ATOM 1467 O O . LEU A 1 183 ? 13.164 -1.175 -28.308 1.00 92.06 183 LEU A O 1
ATOM 1471 N N . LYS A 1 184 ? 14.454 0.597 -28.783 1.00 89.88 184 LYS A N 1
ATOM 1472 C CA . LYS A 1 184 ? 15.194 0.547 -27.513 1.00 89.88 184 LYS A CA 1
ATOM 1473 C C . LYS A 1 184 ? 14.268 0.736 -26.312 1.00 89.88 184 LYS A C 1
ATOM 1475 O O . LYS A 1 184 ? 14.479 0.080 -25.291 1.00 89.88 184 LYS A O 1
ATOM 1480 N N . ALA A 1 185 ? 13.281 1.626 -26.393 1.00 91.69 185 ALA A N 1
ATOM 1481 C CA . ALA A 1 185 ? 12.315 1.846 -25.319 1.00 91.69 185 ALA A CA 1
ATOM 1482 C C . ALA A 1 185 ? 11.444 0.602 -25.078 1.00 91.69 185 ALA A C 1
ATOM 1484 O O . ALA A 1 185 ? 11.306 0.178 -23.927 1.00 91.69 185 ALA A O 1
ATOM 1485 N N . VAL A 1 186 ? 10.954 -0.036 -26.146 1.00 93.06 186 VAL A N 1
ATOM 1486 C CA . VAL A 1 186 ? 10.186 -1.291 -26.080 1.00 93.06 186 VAL A CA 1
ATOM 1487 C C . VAL A 1 186 ? 11.016 -2.402 -25.436 1.00 93.06 186 VAL A C 1
ATOM 1489 O O . VAL A 1 186 ? 10.602 -2.978 -24.432 1.00 93.06 186 VAL A O 1
ATOM 1492 N N . ILE A 1 187 ? 12.237 -2.645 -25.920 1.00 92.44 187 ILE A N 1
ATOM 1493 C CA . ILE A 1 187 ? 13.118 -3.687 -25.364 1.00 92.44 187 ILE A CA 1
ATOM 1494 C C . ILE A 1 187 ? 13.424 -3.420 -23.881 1.00 92.44 187 ILE A C 1
ATOM 1496 O O . ILE A 1 187 ? 13.382 -4.333 -23.050 1.00 92.44 187 ILE A O 1
ATOM 1500 N N . ARG A 1 188 ? 13.715 -2.164 -23.515 1.00 91.75 188 ARG A N 1
ATOM 1501 C CA . ARG A 1 188 ? 13.971 -1.784 -22.116 1.00 91.75 188 ARG A CA 1
ATOM 1502 C C . ARG A 1 188 ? 12.758 -2.026 -21.227 1.00 91.75 188 ARG A C 1
ATOM 1504 O O . ARG A 1 188 ? 12.941 -2.495 -20.102 1.00 91.75 188 ARG A O 1
ATOM 1511 N N . ARG A 1 189 ? 11.550 -1.716 -21.707 1.00 93.56 189 ARG A N 1
ATOM 1512 C CA . ARG A 1 189 ? 10.295 -1.971 -20.994 1.00 93.56 189 ARG A CA 1
ATOM 1513 C C . ARG A 1 189 ? 10.140 -3.459 -20.705 1.00 93.56 189 ARG A C 1
ATOM 1515 O O . ARG A 1 189 ? 9.995 -3.814 -19.537 1.00 93.56 189 ARG A O 1
ATOM 1522 N N . GLU A 1 190 ? 10.244 -4.310 -21.723 1.00 93.25 190 GLU A N 1
ATOM 1523 C CA . GLU A 1 190 ? 10.091 -5.763 -21.563 1.00 93.25 190 GLU A CA 1
ATOM 1524 C C . GLU A 1 190 ? 11.082 -6.322 -20.535 1.00 93.25 190 GLU A C 1
ATOM 1526 O O . GLU A 1 190 ? 10.707 -6.972 -19.556 1.00 93.25 190 GLU A O 1
ATOM 1531 N N . LEU A 1 191 ? 12.360 -5.961 -20.668 1.00 91.44 191 LEU A N 1
ATOM 1532 C CA . LEU A 1 191 ? 13.400 -6.378 -19.727 1.00 91.44 191 LEU A CA 1
ATOM 1533 C C . LEU A 1 191 ? 13.152 -5.874 -18.300 1.00 91.44 191 LEU A C 1
ATOM 1535 O O . LEU A 1 191 ? 13.452 -6.578 -17.332 1.00 91.44 191 LEU A O 1
ATOM 1539 N N . LYS A 1 192 ? 12.626 -4.654 -18.145 1.00 90.31 192 LYS A N 1
ATOM 1540 C CA . LYS A 1 192 ? 12.315 -4.073 -16.836 1.00 90.31 192 LYS A CA 1
ATOM 1541 C C . LYS A 1 192 ? 11.155 -4.809 -16.172 1.00 90.31 192 LYS A C 1
ATOM 1543 O O . LYS A 1 192 ? 11.280 -5.134 -14.993 1.00 90.31 192 LYS A O 1
ATOM 1548 N N . VAL A 1 193 ? 10.078 -5.087 -16.908 1.00 92.38 193 VAL A N 1
ATOM 1549 C CA . VAL A 1 193 ? 8.906 -5.829 -16.411 1.00 92.38 193 VAL A CA 1
ATOM 1550 C C . VAL A 1 193 ? 9.337 -7.194 -15.882 1.00 92.38 193 VAL A C 1
ATOM 1552 O O . VAL A 1 193 ? 9.074 -7.525 -14.724 1.00 92.38 193 VAL A O 1
ATOM 1555 N N . ILE A 1 194 ? 10.106 -7.932 -16.681 1.00 91.81 194 ILE A N 1
ATOM 1556 C CA . ILE A 1 194 ? 10.637 -9.244 -16.306 1.00 91.81 194 ILE A CA 1
ATOM 1557 C C . ILE A 1 194 ? 11.530 -9.139 -15.058 1.00 91.81 194 ILE A C 1
ATOM 1559 O O . ILE A 1 194 ? 11.364 -9.890 -14.098 1.00 91.81 194 ILE A O 1
ATOM 1563 N N . ALA A 1 195 ? 12.449 -8.169 -15.020 1.00 90.12 195 ALA A N 1
ATOM 1564 C CA . ALA A 1 195 ? 13.354 -7.990 -13.885 1.00 90.12 195 ALA A CA 1
ATOM 1565 C C . ALA A 1 195 ? 12.630 -7.636 -12.576 1.00 90.12 195 ALA A C 1
ATOM 1567 O O . ALA A 1 195 ? 13.085 -8.044 -11.503 1.00 90.12 195 ALA A O 1
ATOM 1568 N N . VAL A 1 196 ? 11.559 -6.841 -12.651 1.00 90.75 196 VAL A N 1
ATOM 1569 C CA . VAL A 1 196 ? 10.721 -6.479 -11.500 1.00 90.75 196 VAL A CA 1
ATOM 1570 C C . VAL A 1 196 ? 9.965 -7.704 -11.000 1.00 90.75 196 VAL A C 1
ATOM 1572 O O . VAL A 1 196 ? 10.028 -7.984 -9.804 1.00 90.75 196 VAL A O 1
ATOM 1575 N N . SER A 1 197 ? 9.351 -8.471 -11.904 1.00 92.12 197 SER A N 1
ATOM 1576 C CA . SER A 1 197 ? 8.677 -9.730 -11.568 1.00 92.12 197 SER A CA 1
ATOM 1577 C C . SER A 1 197 ? 9.625 -10.710 -10.863 1.00 92.12 197 SER A C 1
ATOM 1579 O O . SER A 1 197 ? 9.354 -11.152 -9.747 1.00 92.12 197 SER A O 1
ATOM 1581 N N . ASP A 1 198 ? 10.821 -10.935 -11.423 1.00 90.25 198 ASP A N 1
ATOM 1582 C CA . ASP A 1 198 ? 11.830 -11.809 -10.814 1.00 90.25 198 ASP A CA 1
ATOM 1583 C C . ASP A 1 198 ? 12.285 -11.311 -9.430 1.00 90.25 198 ASP A C 1
ATOM 1585 O O . ASP A 1 198 ? 12.668 -12.110 -8.574 1.00 90.25 198 ASP A O 1
ATOM 1589 N N . ASN A 1 199 ? 12.352 -9.992 -9.210 1.00 90.19 199 ASN A N 1
ATOM 1590 C CA . ASN A 1 199 ? 12.713 -9.444 -7.899 1.00 90.19 199 ASN A CA 1
ATOM 1591 C C . ASN A 1 199 ? 11.589 -9.666 -6.887 1.00 90.19 199 ASN A C 1
ATOM 1593 O O . ASN A 1 199 ? 11.894 -10.020 -5.752 1.00 90.19 199 ASN A O 1
ATOM 1597 N N . LYS A 1 200 ? 10.327 -9.486 -7.296 1.00 93.81 200 LYS A N 1
ATOM 1598 C CA . LYS A 1 200 ? 9.153 -9.715 -6.449 1.00 93.81 200 LYS A CA 1
ATOM 1599 C C . LYS A 1 200 ? 9.104 -11.169 -5.977 1.00 93.81 200 LYS A C 1
ATOM 1601 O O . LYS A 1 200 ? 9.142 -11.405 -4.775 1.00 93.81 200 LYS A O 1
ATOM 1606 N N . ILE A 1 201 ? 9.197 -12.123 -6.905 1.00 93.75 201 ILE A N 1
ATOM 1607 C CA . ILE A 1 201 ? 9.219 -13.563 -6.594 1.00 93.75 201 ILE A CA 1
ATOM 1608 C C . ILE A 1 201 ? 10.381 -13.907 -5.651 1.00 93.75 201 ILE A C 1
ATOM 1610 O O . ILE A 1 201 ? 10.226 -14.645 -4.678 1.00 93.75 201 ILE A O 1
ATOM 1614 N N . ARG A 1 202 ? 11.576 -13.354 -5.902 1.00 92.62 202 ARG A N 1
ATOM 1615 C CA . ARG A 1 202 ? 12.738 -13.571 -5.024 1.00 92.62 202 ARG A CA 1
ATOM 1616 C C . ARG A 1 202 ? 12.546 -12.977 -3.634 1.00 92.62 202 ARG A C 1
ATOM 1618 O O . ARG A 1 202 ? 13.028 -13.566 -2.672 1.00 92.62 202 ARG A O 1
ATOM 1625 N N . HIS A 1 203 ? 11.907 -11.818 -3.532 1.00 92.75 203 HIS A N 1
ATOM 1626 C CA . HIS A 1 203 ? 11.627 -11.172 -2.258 1.00 92.75 203 HIS A CA 1
ATOM 1627 C C . HIS A 1 203 ? 10.612 -11.982 -1.446 1.00 92.75 203 HIS A C 1
ATOM 1629 O O . HIS A 1 203 ? 10.867 -12.279 -0.284 1.00 92.75 203 HIS A O 1
ATOM 1635 N N . GLU A 1 204 ? 9.523 -12.419 -2.079 1.00 94.25 204 GLU A N 1
ATOM 1636 C CA . GLU A 1 204 ? 8.503 -13.282 -1.472 1.00 94.25 204 GLU A CA 1
ATOM 1637 C C . GLU A 1 204 ? 9.109 -14.597 -0.972 1.00 94.25 204 GLU A C 1
ATOM 1639 O O . GLU A 1 204 ? 8.921 -14.963 0.185 1.00 94.25 204 GLU A O 1
ATOM 1644 N N . LYS A 1 205 ? 9.936 -15.259 -1.791 1.00 95.06 205 LYS A N 1
ATOM 1645 C CA . LYS A 1 205 ? 10.619 -16.495 -1.385 1.00 95.06 205 LYS A CA 1
ATOM 1646 C C . LYS A 1 205 ? 11.560 -16.286 -0.195 1.00 95.06 205 LYS A C 1
ATOM 1648 O O . LYS A 1 205 ? 11.642 -17.145 0.675 1.00 95.06 205 LYS A O 1
ATOM 1653 N N . ARG A 1 206 ? 12.280 -15.159 -0.133 1.00 93.50 206 ARG A N 1
ATOM 1654 C CA . ARG A 1 206 ? 13.128 -14.836 1.030 1.00 93.50 206 ARG A CA 1
ATOM 1655 C C . ARG A 1 206 ? 12.297 -14.595 2.283 1.00 93.50 206 ARG A C 1
ATOM 1657 O O . ARG A 1 206 ? 12.673 -15.100 3.331 1.00 93.50 206 ARG A O 1
ATOM 1664 N N . ALA A 1 207 ? 11.193 -13.861 2.165 1.00 92.94 207 ALA A N 1
ATOM 1665 C CA . ALA A 1 207 ? 10.295 -13.608 3.284 1.00 92.94 207 ALA A CA 1
ATOM 1666 C C . ALA A 1 207 ? 9.715 -14.922 3.833 1.00 92.94 207 ALA A C 1
ATOM 1668 O O . ALA A 1 207 ? 9.759 -15.149 5.034 1.00 92.94 207 ALA A O 1
ATOM 1669 N N . GLN A 1 208 ? 9.279 -15.836 2.959 1.00 93.94 208 GLN A N 1
ATOM 1670 C CA . GLN A 1 208 ? 8.800 -17.165 3.361 1.00 93.94 208 GLN A CA 1
ATOM 1671 C C . GLN A 1 208 ? 9.871 -17.981 4.095 1.00 93.94 208 GLN A C 1
ATOM 1673 O O . GLN A 1 208 ? 9.583 -18.584 5.123 1.00 93.94 208 GLN A O 1
ATOM 1678 N N . LEU A 1 209 ? 11.115 -17.977 3.605 1.00 95.00 209 LEU A N 1
ATOM 1679 C CA . LEU A 1 209 ? 12.220 -18.667 4.280 1.00 95.00 209 LEU A CA 1
ATOM 1680 C C . LEU A 1 209 ? 12.541 -18.055 5.651 1.00 95.00 209 LEU A C 1
ATOM 1682 O O . LEU A 1 209 ? 12.868 -18.791 6.574 1.00 95.00 209 LEU A O 1
ATOM 1686 N N . GLN A 1 210 ? 12.441 -16.730 5.794 1.00 93.44 210 GLN A N 1
ATOM 1687 C CA . GLN A 1 210 ? 12.622 -16.061 7.084 1.00 93.44 210 GLN A CA 1
ATOM 1688 C C . GLN A 1 210 ? 11.523 -16.438 8.076 1.00 93.44 210 GLN A C 1
ATOM 1690 O O . GLN A 1 210 ? 11.832 -16.728 9.225 1.00 93.44 210 GLN A O 1
ATOM 1695 N N . VAL A 1 211 ? 10.264 -16.471 7.631 1.00 94.00 211 VAL A N 1
ATOM 1696 C CA . VAL A 1 211 ? 9.134 -16.899 8.468 1.00 94.00 211 VAL A CA 1
ATOM 1697 C C . VAL A 1 211 ? 9.327 -18.342 8.930 1.00 94.00 211 VAL A C 1
ATOM 1699 O O . VAL A 1 211 ? 9.290 -18.594 10.128 1.00 94.00 211 VAL A O 1
ATOM 1702 N N . ALA A 1 212 ? 9.644 -19.261 8.014 1.00 94.38 212 ALA A N 1
ATOM 1703 C CA . ALA A 1 212 ? 9.871 -20.664 8.356 1.00 94.38 212 ALA A CA 1
ATOM 1704 C C . ALA A 1 212 ? 11.036 -20.856 9.349 1.00 94.38 212 ALA A C 1
ATOM 1706 O O . ALA A 1 212 ? 10.968 -21.699 10.240 1.00 94.38 212 ALA A O 1
ATOM 1707 N N . GLU A 1 213 ? 12.113 -20.074 9.226 1.00 95.12 213 GLU A N 1
ATOM 1708 C CA . GLU A 1 213 ? 13.221 -20.122 10.188 1.00 95.12 213 GLU A CA 1
ATOM 1709 C C . GLU A 1 213 ? 12.805 -19.586 11.565 1.00 95.12 213 GLU A C 1
ATOM 1711 O O . GLU A 1 213 ? 13.146 -20.183 12.586 1.00 95.12 213 GLU A O 1
ATOM 1716 N N . LEU A 1 214 ? 12.033 -18.495 11.609 1.00 94.25 214 LEU A N 1
ATOM 1717 C CA . LEU A 1 214 ? 11.501 -17.946 12.858 1.00 94.25 214 LEU A CA 1
ATOM 1718 C C . LEU A 1 214 ? 10.561 -18.932 13.559 1.00 94.25 214 LEU A C 1
ATOM 1720 O O . LEU A 1 214 ? 10.656 -19.082 14.775 1.00 94.25 214 LEU A O 1
ATOM 1724 N N . GLU A 1 215 ? 9.716 -19.643 12.812 1.00 93.69 215 GLU A N 1
ATOM 1725 C CA . GLU A 1 215 ? 8.861 -20.713 13.341 1.00 93.69 215 GLU A CA 1
ATOM 1726 C C . GLU A 1 215 ? 9.702 -21.836 13.963 1.00 93.69 215 GLU A C 1
ATOM 1728 O O . GLU A 1 215 ? 9.468 -22.211 15.111 1.00 93.69 215 GLU A O 1
ATOM 1733 N N . ARG A 1 216 ? 10.767 -22.298 13.288 1.00 94.31 216 ARG A N 1
ATOM 1734 C CA . ARG A 1 216 ? 11.681 -23.303 13.867 1.00 94.31 216 ARG A CA 1
ATOM 1735 C C . ARG A 1 216 ? 12.390 -22.811 15.123 1.00 94.31 216 ARG A C 1
ATOM 1737 O O . ARG A 1 216 ? 12.626 -23.598 16.041 1.00 94.31 216 ARG A O 1
ATOM 1744 N N . ILE A 1 217 ? 12.792 -21.541 15.161 1.00 92.94 217 ILE A N 1
ATOM 1745 C CA . ILE A 1 217 ? 13.402 -20.947 16.356 1.00 92.94 217 ILE A CA 1
ATOM 1746 C C . ILE A 1 217 ? 12.374 -20.907 17.488 1.00 92.94 217 ILE A C 1
ATOM 1748 O O . ILE A 1 217 ? 12.701 -21.309 18.602 1.00 92.94 217 ILE A O 1
ATOM 1752 N N . HIS A 1 218 ? 11.138 -20.493 17.204 1.00 91.56 218 HIS A N 1
ATOM 1753 C CA . HIS A 1 218 ? 10.054 -20.464 18.180 1.00 91.56 218 HIS A CA 1
ATOM 1754 C C . HIS A 1 218 ? 9.764 -21.856 18.754 1.00 91.56 218 HIS A C 1
ATOM 1756 O O . HIS A 1 218 ? 9.763 -22.009 19.970 1.00 91.56 218 HIS A O 1
ATOM 1762 N N . GLU A 1 219 ? 9.629 -22.884 17.911 1.00 91.12 219 GLU A N 1
ATOM 1763 C CA . GLU A 1 219 ? 9.440 -24.276 18.345 1.00 91.12 219 GLU A CA 1
ATOM 1764 C C . GLU A 1 219 ? 10.582 -24.761 19.250 1.00 91.12 219 GLU A C 1
ATOM 1766 O O . GLU A 1 219 ? 10.343 -25.393 20.279 1.00 91.12 219 GLU A O 1
ATOM 1771 N N . ARG A 1 220 ? 11.837 -24.434 18.907 1.00 90.81 220 ARG A N 1
ATOM 1772 C CA . ARG A 1 220 ? 13.006 -24.778 19.734 1.00 90.81 220 ARG A CA 1
ATOM 1773 C C . ARG A 1 220 ? 13.004 -24.054 21.078 1.00 90.81 220 ARG A C 1
ATOM 1775 O O . ARG A 1 220 ? 13.359 -24.667 22.082 1.00 90.81 220 ARG A O 1
ATOM 1782 N N . MET A 1 221 ? 12.651 -22.768 21.104 1.00 88.69 221 MET A N 1
ATOM 1783 C CA . MET A 1 221 ? 12.555 -21.998 22.350 1.00 88.69 221 MET A CA 1
ATOM 1784 C C . MET A 1 221 ? 11.426 -22.531 23.228 1.00 88.69 221 MET A C 1
ATOM 1786 O O . MET A 1 221 ? 11.653 -22.804 24.401 1.00 88.69 221 MET A O 1
ATOM 1790 N N . TRP A 1 222 ? 10.257 -22.788 22.642 1.00 82.75 222 TRP A N 1
ATOM 1791 C CA . TRP A 1 222 ? 9.108 -23.349 23.343 1.00 82.75 222 TRP A CA 1
ATOM 1792 C C . TRP A 1 222 ? 9.417 -24.723 23.945 1.00 82.75 222 TRP A C 1
ATOM 1794 O O . TRP A 1 222 ? 9.144 -24.965 25.118 1.00 82.75 222 TRP A O 1
ATOM 1804 N N . ALA A 1 223 ? 10.052 -25.616 23.179 1.00 83.94 223 ALA A N 1
ATOM 1805 C CA . ALA A 1 223 ? 10.479 -26.923 23.676 1.00 83.94 223 ALA A CA 1
ATOM 1806 C C . ALA A 1 223 ? 11.515 -26.814 24.809 1.00 83.94 223 ALA A C 1
ATOM 1808 O O . ALA A 1 223 ? 11.521 -27.642 25.715 1.00 83.94 223 ALA A O 1
ATOM 1809 N N . ARG A 1 224 ? 12.379 -25.791 24.786 1.00 81.19 224 ARG A N 1
ATOM 1810 C CA . ARG A 1 224 ? 13.361 -25.537 25.849 1.00 81.19 224 ARG A CA 1
ATOM 1811 C C . ARG A 1 224 ? 12.724 -24.984 27.125 1.00 81.19 224 ARG A C 1
ATOM 1813 O O . ARG A 1 224 ? 13.172 -25.338 28.209 1.00 81.19 224 ARG A O 1
ATOM 1820 N N . GLU A 1 225 ? 11.738 -24.103 26.999 1.00 78.69 225 GLU A N 1
ATOM 1821 C CA . GLU A 1 225 ? 11.111 -23.416 28.137 1.00 78.69 225 GLU A CA 1
ATOM 1822 C C . GLU A 1 225 ? 9.976 -24.227 28.777 1.00 78.69 225 GLU A C 1
ATOM 1824 O O . GLU A 1 225 ? 9.776 -24.140 29.986 1.00 78.69 225 GLU A O 1
ATOM 1829 N N . PHE A 1 226 ? 9.262 -25.045 27.997 1.00 71.75 226 PHE A N 1
ATOM 1830 C CA . PHE A 1 226 ? 8.033 -25.718 28.439 1.00 71.75 226 PHE A CA 1
ATOM 1831 C C . PHE A 1 226 ? 8.020 -27.240 28.212 1.00 71.75 226 PHE A C 1
ATOM 1833 O O . PHE A 1 226 ? 7.039 -27.899 28.552 1.00 71.75 226 PHE A O 1
ATOM 1840 N N . GLY A 1 227 ? 9.087 -27.823 27.653 1.00 58.75 227 GLY A N 1
ATOM 1841 C CA . GLY A 1 227 ? 9.141 -29.235 27.250 1.00 58.75 227 GLY A CA 1
ATOM 1842 C C . GLY A 1 227 ? 9.265 -30.280 28.366 1.00 58.75 227 GLY A C 1
ATOM 1843 O O . GLY A 1 227 ? 9.301 -31.461 28.034 1.00 58.75 227 GLY A O 1
ATOM 1844 N N . ASP A 1 228 ? 9.312 -29.891 29.647 1.00 54.94 228 ASP A N 1
ATOM 1845 C CA . ASP A 1 228 ? 9.444 -30.834 30.780 1.00 54.94 228 ASP A CA 1
ATOM 1846 C C . ASP A 1 228 ? 8.230 -30.874 31.731 1.00 54.94 228 ASP A C 1
ATOM 1848 O O . ASP A 1 228 ? 8.256 -31.535 32.765 1.00 54.94 228 ASP A O 1
ATOM 1852 N N . ASN A 1 229 ? 7.111 -30.232 31.379 1.00 51.84 229 ASN A N 1
ATOM 1853 C CA . ASN A 1 229 ? 5.858 -30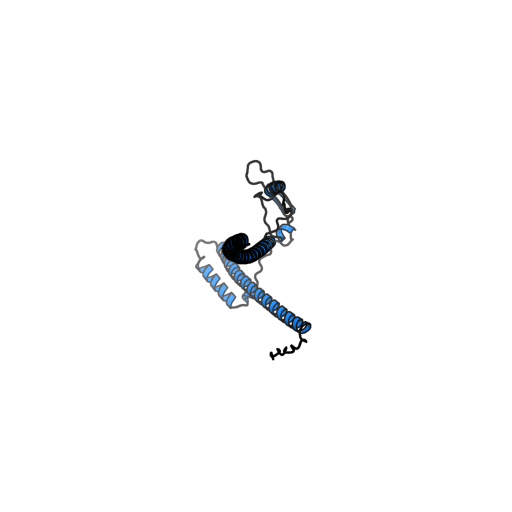.431 32.113 1.00 51.84 229 ASN A CA 1
ATOM 1854 C C . ASN A 1 229 ? 5.019 -31.520 31.448 1.00 51.84 229 ASN A C 1
ATOM 1856 O O . ASN A 1 229 ? 4.078 -31.262 30.695 1.00 51.84 229 ASN A O 1
ATOM 1860 N N . SER A 1 230 ? 5.366 -32.767 31.771 1.00 49.34 230 SER A N 1
ATOM 1861 C CA . SER A 1 230 ? 4.435 -33.885 31.658 1.00 49.34 230 SER A CA 1
ATOM 1862 C C . SER A 1 230 ? 3.126 -33.523 32.373 1.00 49.34 230 SER A C 1
ATOM 1864 O O . SER A 1 230 ? 3.066 -33.304 33.581 1.00 49.34 230 SER A O 1
ATOM 1866 N N . VAL A 1 231 ? 2.063 -33.384 31.585 1.00 45.88 231 VAL A N 1
ATOM 1867 C CA . VAL A 1 231 ? 0.706 -33.149 32.072 1.00 45.88 231 VAL A CA 1
ATOM 1868 C C . VAL A 1 231 ? 0.277 -34.395 32.846 1.00 45.88 231 VAL A C 1
ATOM 1870 O O . VAL A 1 231 ? -0.063 -35.417 32.251 1.00 45.88 231 VAL A O 1
ATOM 1873 N N . HIS A 1 232 ? 0.288 -34.329 34.178 1.00 43.38 232 HIS A N 1
ATOM 1874 C CA . HIS A 1 232 ? -0.481 -35.270 34.985 1.00 43.38 232 HIS A CA 1
ATOM 1875 C C . HIS A 1 232 ? -1.972 -35.043 34.691 1.00 43.38 232 HIS A C 1
ATOM 1877 O O . HIS A 1 232 ? -2.445 -33.909 34.813 1.00 43.38 232 HIS A O 1
ATOM 1883 N N . PRO A 1 233 ? -2.743 -36.079 34.314 1.00 41.00 233 PRO A N 1
ATOM 1884 C CA . PRO A 1 233 ? -4.177 -35.925 34.177 1.00 41.00 233 PRO A CA 1
ATOM 1885 C C . PRO A 1 233 ? -4.761 -35.749 35.579 1.00 41.00 233 PRO A C 1
ATOM 1887 O O . PRO A 1 233 ? -4.696 -36.653 36.411 1.00 41.00 233 PRO A O 1
ATOM 1890 N N . ILE A 1 234 ? -5.320 -34.568 35.841 1.00 40.59 234 ILE A N 1
ATOM 1891 C CA . ILE A 1 234 ? -6.131 -34.299 37.028 1.00 40.59 234 ILE A CA 1
ATOM 1892 C C . ILE A 1 234 ? -7.337 -35.240 36.948 1.00 40.59 234 ILE A C 1
ATOM 1894 O O . ILE A 1 234 ? -8.261 -35.020 36.165 1.00 40.59 234 ILE A O 1
ATOM 1898 N N . SER A 1 235 ? -7.311 -36.327 37.723 1.00 39.62 235 SER A N 1
ATOM 1899 C CA . SER A 1 235 ? -8.477 -37.187 37.888 1.00 39.62 235 SER A CA 1
ATOM 1900 C C . SER A 1 235 ? -9.538 -36.395 38.648 1.00 39.62 235 SER A C 1
ATOM 1902 O O . SER A 1 235 ? -9.389 -36.127 39.841 1.00 39.62 235 SER A O 1
ATOM 1904 N N . GLY A 1 236 ? -10.593 -35.998 37.940 1.00 38.38 236 GLY A N 1
ATOM 1905 C CA . GLY A 1 236 ? -11.775 -35.389 38.529 1.00 38.38 236 GLY A CA 1
ATOM 1906 C C . GLY A 1 236 ? -12.410 -36.312 39.569 1.00 38.38 236 GLY A C 1
ATOM 1907 O O . GLY A 1 236 ? -12.622 -37.502 39.328 1.00 38.38 236 GLY A O 1
ATOM 1908 N N . ALA A 1 237 ? -12.698 -35.731 40.729 1.00 38.88 237 ALA A N 1
ATOM 1909 C CA . ALA A 1 237 ? -13.481 -36.325 41.795 1.00 38.88 237 ALA A CA 1
ATOM 1910 C C . ALA A 1 237 ? -14.864 -36.774 41.283 1.00 38.88 237 ALA A C 1
ATOM 1912 O O . ALA A 1 237 ? -15.545 -36.032 40.573 1.00 38.88 237 ALA A O 1
ATOM 1913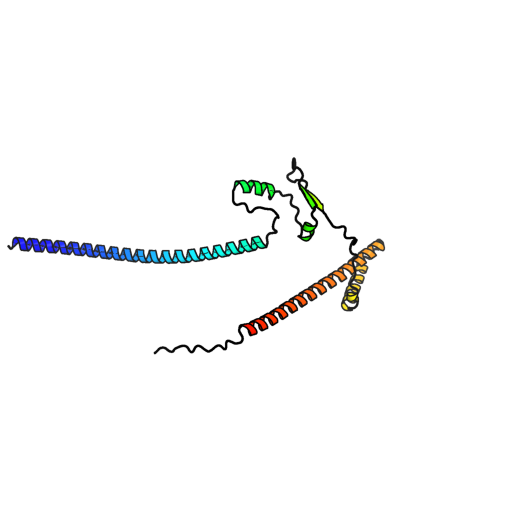 N N . ARG A 1 238 ? -15.293 -37.981 41.673 1.00 39.66 238 ARG A N 1
ATOM 1914 C CA . ARG A 1 238 ? -16.711 -38.368 41.644 1.00 39.66 238 ARG A CA 1
ATOM 1915 C C . ARG A 1 238 ? -17.393 -37.873 42.920 1.00 39.66 238 ARG A C 1
ATOM 1917 O O . ARG A 1 238 ? -16.776 -37.981 43.979 1.00 39.66 238 ARG A O 1
ATOM 1924 N N . PRO A 1 239 ? -18.648 -37.408 42.843 1.00 49.25 239 PRO A N 1
ATOM 1925 C CA . PRO A 1 239 ? -19.436 -37.108 44.025 1.00 49.25 239 PRO A CA 1
ATOM 1926 C C . PRO A 1 239 ? -19.973 -38.408 44.639 1.00 49.25 239 PRO A C 1
ATOM 1928 O O . PRO A 1 239 ? -20.454 -39.291 43.922 1.00 49.25 239 PRO A O 1
ATOM 1931 N N . GLY A 1 240 ? -19.868 -38.502 45.961 1.00 46.38 240 GLY A N 1
ATOM 1932 C CA . GLY A 1 240 ? -20.577 -39.434 46.832 1.00 46.38 240 GLY A CA 1
ATOM 1933 C C . GLY A 1 240 ? -21.143 -38.654 48.006 1.00 46.38 240 GLY A C 1
ATOM 1934 O O . GLY A 1 240 ? -20.508 -37.636 48.367 1.00 46.38 240 GLY A O 1
#

pLDDT: mean 79.09, std 16.28, range [38.38, 97.31]

Secondary structure (DSSP, 8-state):
-HHHHHHHHHHHHHHHHHHHHHHHHHHHHHHHHHHHHHHHHHHHHHHHHHHHHHHHHHHHHHHHHHHHHHHS---TT-----SHHHHHHHHHHHS-S------HHHHTTEEEEEE---SSSSSPPEEEEE-----S--S------GGGGGSHHHHHHHHHHHHHHHHHS--TTS-HHHHHHHHHHHHHHHHHHHHHHHHHHHHHHHHHHHHHHHHHHHHHHHHHHHTT-------PPPP-

Organism: Pleurodeles waltl (NCBI:txid8319)